Protein AF-A0A3D4EUZ5-F1 (afdb_monomer)

Sequence (212 aa):
IEDKITFEATGQNDLKMQKVVWPLKDHQGKQARIRIIDTEPGGWGIINADHFVFSDNQKPFFPKPKYRQSKTNKDGLVSTDVLPGLTIPEGAVAKLFATNQTLGVYSPTALTVDEKGRVFLAETHRFRFGVEDNRSHLYWLMDDISAQTTDDRIAMHEKWQEKLPLEKLTTVSEKIRVLIDTDSDGVADTSEIFAEKFDDLLDGTAAGIMAF

pLDDT: mean 90.64, std 10.16, range [49.16, 98.5]

Mean predicted aligned error: 10.9 Å

Solvent-accessible surface area (backbone atoms only — not comparable to full-atom values): 13959 Å² total; per-residue (Å²): 62,89,94,40,89,82,79,84,87,79,84,84,89,66,95,67,90,74,92,83,84,80,90,54,81,96,47,70,97,58,70,74,77,90,84,88,83,88,86,66,90,60,98,78,76,78,84,89,81,78,88,90,71,92,71,96,51,96,74,72,83,73,81,72,79,81,72,69,70,76,65,90,76,71,79,63,58,38,79,49,90,83,43,92,91,46,66,42,52,69,92,64,85,83,72,79,41,74,40,47,90,81,52,63,56,55,57,73,65,23,62,32,60,44,99,84,68,35,38,37,31,24,20,44,59,15,72,74,36,34,42,72,58,59,89,84,41,62,92,50,43,69,54,62,74,65,41,87,49,73,65,46,51,50,51,48,48,64,74,41,28,91,83,51,47,64,68,57,28,40,70,35,46,28,38,32,35,34,34,33,47,87,83,72,80,67,39,47,81,44,63,46,80,73,44,66,81,47,22,50,79,84,48,69,53,45,77,63,56,79,64,132

Structure (mmCIF, N/CA/C/O backbone):
data_AF-A0A3D4EUZ5-F1
#
_entry.id   AF-A0A3D4EUZ5-F1
#
loop_
_atom_site.group_PDB
_atom_site.id
_atom_site.type_symbol
_atom_site.label_atom_id
_atom_site.label_alt_id
_atom_site.label_comp_id
_atom_site.label_asym_id
_atom_site.label_entity_id
_atom_site.label_seq_id
_atom_site.pdbx_PDB_ins_code
_atom_site.Cartn_x
_atom_site.Cartn_y
_atom_site.Cartn_z
_atom_site.occupancy
_atom_site.B_iso_or_equiv
_atom_site.auth_seq_id
_atom_site.auth_comp_id
_atom_site.auth_asym_id
_atom_site.auth_atom_id
_atom_site.pdbx_PDB_model_num
ATOM 1 N N . ILE A 1 1 ? 18.844 -0.940 -42.717 1.00 82.44 1 ILE A N 1
ATOM 2 C CA . ILE A 1 1 ? 19.095 -2.041 -43.681 1.00 82.44 1 ILE A CA 1
ATOM 3 C C . ILE A 1 1 ? 20.531 -1.890 -44.146 1.00 82.44 1 ILE A C 1
ATOM 5 O O . ILE A 1 1 ? 20.898 -0.760 -44.440 1.00 82.44 1 ILE A O 1
ATOM 9 N N . GLU A 1 2 ? 21.338 -2.960 -44.147 1.00 83.62 2 GLU A N 1
ATOM 10 C CA . GLU A 1 2 ? 22.774 -2.871 -44.508 1.00 83.62 2 GLU A CA 1
ATOM 11 C C . GLU A 1 2 ? 23.493 -1.758 -43.706 1.00 83.62 2 GLU A C 1
ATOM 13 O O . GLU A 1 2 ? 24.135 -0.876 -44.269 1.00 83.62 2 GLU A O 1
ATOM 18 N N . ASP A 1 3 ? 23.254 -1.734 -42.386 1.00 84.88 3 ASP A N 1
ATOM 19 C CA . ASP A 1 3 ? 23.756 -0.744 -41.411 1.00 84.88 3 ASP A CA 1
ATOM 20 C C . ASP A 1 3 ? 23.437 0.738 -41.685 1.00 84.88 3 ASP A C 1
ATOM 22 O O . ASP A 1 3 ? 23.908 1.626 -40.977 1.00 84.88 3 ASP A O 1
ATOM 26 N N . LYS A 1 4 ? 22.546 1.020 -42.641 1.00 89.50 4 LYS A N 1
ATOM 27 C CA . LYS A 1 4 ? 22.007 2.361 -42.900 1.00 89.50 4 LYS A CA 1
ATOM 28 C C . LYS A 1 4 ? 20.609 2.531 -42.315 1.00 89.50 4 LYS A C 1
ATOM 30 O O . LYS A 1 4 ? 19.790 1.603 -42.346 1.00 89.50 4 LYS A O 1
ATOM 35 N N . ILE A 1 5 ? 20.319 3.734 -41.821 1.00 93.00 5 ILE A N 1
ATOM 36 C CA . ILE A 1 5 ? 18.962 4.140 -41.440 1.00 93.00 5 ILE A CA 1
ATOM 37 C C . ILE A 1 5 ? 18.176 4.358 -42.733 1.00 93.00 5 ILE A C 1
ATOM 39 O O . ILE A 1 5 ? 18.552 5.177 -43.566 1.00 93.00 5 ILE A O 1
ATOM 43 N N . THR A 1 6 ? 17.128 3.563 -42.928 1.00 94.38 6 THR A N 1
ATOM 44 C CA . THR A 1 6 ? 16.280 3.616 -44.132 1.00 94.38 6 THR A CA 1
ATOM 45 C C . THR A 1 6 ? 14.941 4.280 -43.838 1.00 94.38 6 THR A C 1
ATOM 47 O O . THR A 1 6 ? 14.406 4.989 -44.681 1.00 94.38 6 THR A O 1
ATOM 50 N N . PHE A 1 7 ? 14.422 4.070 -42.630 1.00 95.12 7 PHE A N 1
ATOM 51 C CA . PHE A 1 7 ? 13.188 4.664 -42.145 1.00 95.12 7 PHE A CA 1
ATOM 52 C C . PHE A 1 7 ? 13.358 5.057 -40.682 1.00 95.12 7 PHE A C 1
ATOM 54 O O . PHE A 1 7 ? 14.106 4.408 -39.948 1.00 95.12 7 PHE A O 1
ATOM 61 N N . GLU A 1 8 ? 12.641 6.097 -40.281 1.00 95.19 8 GLU A N 1
ATOM 62 C CA . GLU A 1 8 ? 12.635 6.636 -38.927 1.00 95.19 8 GLU A CA 1
ATOM 63 C C . GLU A 1 8 ? 11.226 7.137 -38.590 1.00 95.19 8 GLU A C 1
ATOM 65 O O . GLU A 1 8 ? 10.466 7.538 -39.478 1.00 95.19 8 GLU A O 1
ATOM 70 N N . ALA A 1 9 ? 10.860 7.065 -37.313 1.00 93.62 9 ALA A N 1
ATOM 71 C CA . ALA A 1 9 ? 9.643 7.652 -36.772 1.00 93.62 9 ALA A CA 1
ATOM 72 C C . ALA A 1 9 ? 9.888 8.083 -35.320 1.00 93.62 9 ALA A C 1
ATOM 74 O O . ALA A 1 9 ? 10.548 7.366 -34.569 1.00 93.62 9 ALA A O 1
ATOM 75 N N . THR A 1 10 ? 9.316 9.222 -34.932 1.00 90.75 10 THR A N 1
ATOM 76 C CA . THR A 1 10 ? 9.447 9.807 -33.589 1.00 90.75 10 THR A CA 1
ATOM 77 C C . THR A 1 10 ? 8.079 9.856 -32.911 1.00 90.75 10 THR A C 1
ATOM 79 O O . THR A 1 10 ? 7.073 10.175 -33.551 1.00 90.75 10 THR A O 1
ATOM 82 N N . GLY A 1 11 ? 8.034 9.528 -31.618 1.00 86.56 11 GLY A N 1
ATOM 83 C CA . GLY A 1 11 ? 6.821 9.643 -30.806 1.00 86.56 11 GLY A CA 1
ATOM 84 C C . GLY A 1 11 ? 6.365 11.097 -30.637 1.00 86.56 11 GLY A C 1
ATOM 85 O O . GLY A 1 11 ? 7.151 12.026 -30.793 1.00 86.56 11 GLY A O 1
ATOM 86 N N . GLN A 1 12 ? 5.089 11.295 -30.302 1.00 86.88 12 GLN A N 1
ATOM 87 C CA . GLN A 1 12 ? 4.492 12.628 -30.100 1.00 86.88 12 GLN A CA 1
ATOM 88 C C . GLN A 1 12 ? 4.449 13.052 -28.622 1.00 86.88 12 GLN A C 1
ATOM 90 O O . GLN A 1 12 ? 3.767 14.014 -28.282 1.00 86.88 12 GLN A O 1
ATOM 95 N N . ASN A 1 13 ? 5.160 12.328 -27.747 1.00 84.25 13 ASN A N 1
ATOM 96 C CA . ASN A 1 13 ? 5.091 12.487 -26.291 1.00 84.25 13 ASN A CA 1
ATOM 97 C C . ASN A 1 13 ? 3.640 12.456 -25.765 1.00 84.25 13 ASN A C 1
ATOM 99 O O . ASN A 1 13 ? 3.206 13.301 -24.982 1.00 84.25 13 ASN A O 1
ATOM 103 N N . ASP A 1 14 ? 2.867 11.485 -26.254 1.00 84.38 14 ASP A N 1
ATOM 104 C CA . ASP A 1 14 ? 1.502 11.219 -25.821 1.00 84.38 14 ASP A CA 1
ATOM 105 C C . ASP A 1 14 ? 1.317 9.719 -25.519 1.00 84.38 14 ASP A C 1
ATOM 107 O O . ASP A 1 14 ? 2.136 8.875 -25.883 1.00 84.38 14 ASP A O 1
ATOM 111 N N . LEU A 1 15 ? 0.227 9.372 -24.832 1.00 82.06 15 LEU A N 1
ATOM 112 C CA . LEU A 1 15 ? -0.122 7.981 -24.511 1.00 82.06 15 LEU A CA 1
ATOM 113 C C . LEU A 1 15 ? -0.878 7.270 -25.648 1.00 82.06 15 LEU A C 1
ATOM 115 O O . LEU A 1 15 ? -1.532 6.246 -25.428 1.00 82.06 15 LEU A O 1
ATOM 119 N N . LYS A 1 16 ? -0.858 7.819 -26.865 1.00 84.69 16 LYS A N 1
ATOM 120 C CA . LYS A 1 16 ? -1.643 7.317 -27.987 1.00 84.69 16 LYS A CA 1
ATOM 121 C C . LYS A 1 16 ? -0.728 6.620 -28.985 1.00 84.69 16 LYS A C 1
ATOM 123 O O . LYS A 1 16 ? -0.045 7.252 -29.779 1.00 84.69 16 LYS A O 1
ATOM 128 N N . MET A 1 17 ? -0.801 5.290 -29.036 1.00 85.62 17 MET A N 1
ATOM 129 C CA . MET A 1 17 ? -0.111 4.538 -30.087 1.00 85.62 17 MET A CA 1
ATOM 130 C C . MET A 1 17 ? -0.611 4.958 -31.474 1.00 85.62 17 MET A C 1
ATOM 132 O O . MET A 1 17 ? -1.814 4.941 -31.760 1.00 85.62 17 MET A O 1
ATOM 136 N N . GLN A 1 18 ? 0.329 5.325 -32.342 1.00 87.31 18 GLN A N 1
ATOM 137 C CA . GLN A 1 18 ? 0.060 5.729 -33.715 1.00 87.31 18 GLN A CA 1
ATOM 138 C C . GLN A 1 18 ? 0.598 4.684 -34.683 1.00 87.31 18 GLN A C 1
ATOM 140 O O . GLN A 1 18 ? 1.641 4.072 -34.470 1.00 87.31 18 GLN A O 1
ATOM 145 N N . LYS A 1 19 ? -0.131 4.484 -35.778 1.00 89.88 19 LYS A N 1
ATOM 146 C CA . LYS A 1 19 ? 0.271 3.543 -36.816 1.00 89.88 19 LYS A CA 1
ATOM 147 C C . LYS A 1 19 ? 1.355 4.163 -37.692 1.00 89.88 19 LYS A C 1
ATOM 149 O O . LYS A 1 19 ? 1.097 5.173 -38.343 1.00 89.88 19 LYS A O 1
ATOM 154 N N . VAL A 1 20 ? 2.500 3.496 -37.788 1.00 92.56 20 VAL A N 1
ATOM 155 C CA . VAL A 1 20 ? 3.572 3.815 -38.739 1.00 92.56 20 VAL A CA 1
ATOM 156 C C . VAL A 1 20 ? 3.627 2.723 -39.805 1.00 92.56 20 VAL A C 1
ATOM 158 O O . VAL A 1 20 ? 3.549 1.539 -39.490 1.00 92.56 20 VAL A O 1
ATOM 161 N N . VAL A 1 21 ? 3.719 3.116 -41.077 1.00 93.38 21 VAL A N 1
ATOM 162 C CA . VAL A 1 21 ? 3.795 2.187 -42.213 1.00 93.38 21 VAL A CA 1
ATOM 163 C C . VAL A 1 21 ? 4.983 2.576 -43.078 1.00 93.38 21 VAL A C 1
ATOM 165 O O . VAL A 1 21 ? 5.037 3.697 -43.583 1.00 93.38 21 VAL A O 1
ATOM 168 N N . TRP A 1 22 ? 5.917 1.646 -43.267 1.00 93.56 22 TRP A N 1
ATOM 169 C CA . TRP A 1 22 ? 7.080 1.841 -44.130 1.00 93.56 22 TRP A CA 1
ATOM 170 C C . TRP A 1 22 ? 6.939 1.021 -45.419 1.00 93.56 22 TRP A C 1
ATOM 172 O O . TRP A 1 22 ? 6.673 -0.181 -45.348 1.00 93.56 22 TRP A O 1
ATOM 182 N N . PRO A 1 23 ? 7.097 1.631 -46.606 1.00 92.31 23 PRO A N 1
ATOM 183 C CA . PRO A 1 23 ? 7.041 0.907 -47.869 1.00 92.31 23 PRO A CA 1
ATOM 184 C C . PRO A 1 23 ? 8.329 0.102 -48.079 1.00 92.31 23 PRO A C 1
ATOM 186 O O . PRO A 1 23 ? 9.403 0.663 -48.262 1.00 92.31 23 PRO A O 1
ATOM 189 N N . LEU A 1 24 ? 8.228 -1.228 -48.098 1.00 91.56 24 LEU A N 1
ATOM 190 C CA . LEU A 1 24 ? 9.394 -2.121 -48.201 1.00 91.56 24 LEU A CA 1
ATOM 191 C C . LEU A 1 24 ? 9.622 -2.707 -49.604 1.00 91.56 24 LEU A C 1
ATOM 193 O O . LEU A 1 24 ? 10.384 -3.662 -49.748 1.00 91.56 24 LEU A O 1
ATOM 197 N N . LYS A 1 25 ? 8.969 -2.166 -50.645 1.00 89.81 25 LYS A N 1
ATOM 198 C CA . LYS A 1 25 ? 9.005 -2.727 -52.011 1.00 89.81 25 LYS A CA 1
ATOM 199 C C . LYS A 1 25 ? 10.435 -2.911 -52.533 1.00 89.81 25 LYS A C 1
ATOM 201 O O . LYS A 1 25 ? 10.753 -3.976 -53.048 1.00 89.81 25 LYS A O 1
ATOM 206 N N . ASP A 1 26 ? 11.296 -1.923 -52.309 1.00 91.06 26 ASP A N 1
ATOM 207 C CA . ASP A 1 26 ? 12.681 -1.919 -52.805 1.00 91.06 26 ASP A CA 1
ATOM 208 C C . ASP A 1 26 ? 13.667 -2.613 -51.842 1.00 91.06 26 ASP A C 1
ATOM 210 O O . ASP A 1 26 ? 14.887 -2.583 -52.021 1.00 91.06 26 ASP A O 1
ATOM 214 N N . HIS A 1 27 ? 13.141 -3.250 -50.793 1.00 90.94 27 HIS A N 1
ATOM 215 C CA . HIS A 1 27 ? 13.911 -3.886 -49.725 1.00 90.94 27 HIS A CA 1
ATOM 216 C C . HIS A 1 27 ? 13.588 -5.375 -49.557 1.00 90.94 27 HIS A C 1
ATOM 218 O O . HIS A 1 27 ? 14.026 -5.997 -48.588 1.00 90.94 27 HIS A O 1
ATOM 224 N N . GLN A 1 28 ? 12.841 -5.964 -50.495 1.00 90.25 28 GLN A N 1
ATOM 225 C CA . GLN A 1 28 ? 12.518 -7.388 -50.470 1.00 90.25 28 GLN A CA 1
ATOM 226 C C . GLN A 1 28 ? 13.788 -8.249 -50.506 1.00 90.25 28 GLN A C 1
ATOM 228 O O . GLN A 1 28 ? 14.741 -7.954 -51.224 1.00 90.25 28 GLN A O 1
ATOM 233 N N . GLY A 1 29 ? 13.802 -9.309 -49.696 1.00 90.81 29 GLY A N 1
ATOM 234 C CA . GLY A 1 29 ? 14.944 -10.219 -49.572 1.00 90.81 29 GLY A CA 1
ATOM 235 C C . GLY A 1 29 ? 16.135 -9.666 -48.778 1.00 90.81 29 GLY A C 1
ATOM 236 O O . GLY A 1 29 ? 17.096 -10.399 -48.558 1.00 90.81 29 GLY A O 1
ATOM 237 N N . LYS A 1 30 ? 16.087 -8.411 -48.310 1.00 91.81 30 LYS A N 1
ATOM 238 C CA . LYS A 1 30 ? 17.131 -7.822 -47.459 1.00 91.81 30 LYS A CA 1
ATOM 239 C C . LYS A 1 30 ? 16.824 -8.024 -45.977 1.00 91.81 30 LYS A C 1
ATOM 241 O O . LYS A 1 30 ? 15.666 -8.030 -45.565 1.00 91.81 30 LYS A O 1
ATOM 246 N N . GLN A 1 31 ? 17.868 -8.115 -45.152 1.00 92.19 31 GLN A N 1
ATOM 247 C CA . GLN A 1 31 ? 17.711 -8.107 -43.697 1.00 92.19 31 GLN A CA 1
ATOM 248 C C . GLN A 1 31 ? 17.570 -6.679 -43.156 1.00 92.19 31 GLN A C 1
ATOM 250 O O . GLN A 1 31 ? 18.320 -5.765 -43.516 1.00 92.19 31 GLN A O 1
ATOM 255 N N . ALA A 1 32 ? 16.619 -6.500 -42.243 1.00 90.94 32 ALA A N 1
ATOM 256 C CA . ALA A 1 32 ? 16.391 -5.257 -41.521 1.00 90.94 32 ALA A CA 1
ATOM 257 C C . ALA A 1 32 ? 16.570 -5.467 -40.012 1.00 90.94 32 ALA A C 1
ATOM 259 O O . ALA A 1 32 ? 16.387 -6.566 -39.494 1.00 90.94 32 ALA A O 1
ATOM 260 N N . ARG A 1 33 ? 16.903 -4.384 -39.308 1.00 93.81 33 ARG A N 1
ATOM 261 C CA . ARG A 1 33 ? 16.917 -4.305 -37.846 1.00 93.81 33 ARG A CA 1
ATOM 262 C C . ARG A 1 33 ? 16.076 -3.106 -37.441 1.00 93.81 33 ARG A C 1
ATOM 264 O O . ARG A 1 33 ? 16.243 -2.034 -38.021 1.00 93.81 33 ARG A O 1
ATOM 271 N N . ILE A 1 34 ? 15.217 -3.289 -36.447 1.00 93.69 34 ILE A N 1
ATOM 272 C CA . ILE A 1 34 ? 14.520 -2.191 -35.780 1.00 93.69 34 ILE A CA 1
ATOM 273 C C . ILE A 1 34 ? 15.380 -1.761 -34.596 1.00 93.69 34 ILE A C 1
ATOM 275 O O . ILE A 1 34 ? 15.859 -2.600 -33.833 1.00 93.69 34 ILE A O 1
ATOM 279 N N . ARG A 1 35 ? 15.612 -0.455 -34.468 1.00 94.06 35 ARG A N 1
ATOM 280 C CA . ARG A 1 35 ? 16.283 0.144 -33.316 1.00 94.06 35 ARG A CA 1
ATOM 281 C C . ARG A 1 35 ? 15.300 1.106 -32.665 1.00 94.06 35 ARG A C 1
ATOM 283 O O . ARG A 1 35 ? 14.799 1.999 -33.337 1.00 94.06 35 ARG A O 1
ATOM 290 N N . ILE A 1 36 ? 15.035 0.892 -31.383 1.00 92.50 36 ILE A N 1
ATOM 291 C CA . ILE A 1 36 ? 14.253 1.794 -30.540 1.00 92.50 3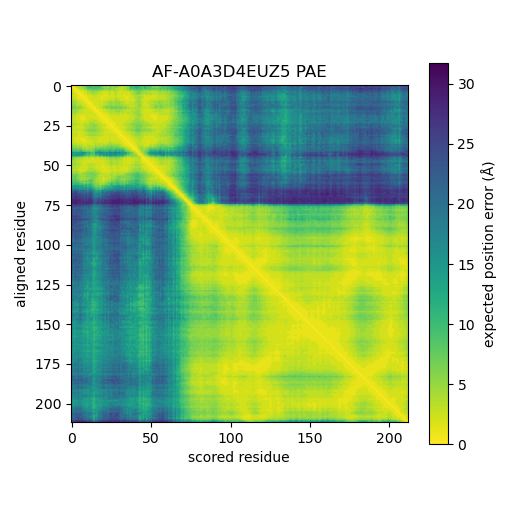6 ILE A CA 1
ATOM 292 C C . ILE A 1 36 ? 15.265 2.528 -29.666 1.00 92.50 36 ILE A C 1
ATOM 294 O O . ILE A 1 36 ? 16.134 1.885 -29.076 1.00 92.50 36 ILE A O 1
ATOM 298 N N . ILE A 1 37 ? 15.208 3.855 -29.656 1.00 90.50 37 ILE A N 1
ATOM 299 C CA . ILE A 1 37 ? 16.155 4.701 -28.932 1.00 90.50 37 ILE A CA 1
ATOM 300 C C . ILE A 1 37 ? 15.342 5.635 -28.050 1.00 90.50 37 ILE A C 1
ATOM 302 O O . ILE A 1 37 ? 14.488 6.353 -28.566 1.00 90.50 37 ILE A O 1
ATOM 306 N N . ASP A 1 38 ? 15.630 5.621 -26.753 1.00 86.94 38 ASP A N 1
ATOM 307 C CA . ASP A 1 38 ? 15.195 6.657 -25.826 1.00 86.94 38 ASP A CA 1
ATOM 308 C C . ASP A 1 38 ? 16.352 7.628 -25.598 1.00 86.94 38 ASP A C 1
ATOM 310 O O . ASP A 1 38 ? 17.465 7.216 -25.261 1.00 86.94 38 ASP A O 1
ATOM 314 N N . THR A 1 39 ? 16.101 8.908 -25.850 1.00 85.31 39 THR A N 1
ATOM 315 C CA . THR A 1 39 ? 17.051 9.996 -25.606 1.00 85.31 39 THR A CA 1
ATOM 316 C C . THR A 1 39 ? 16.485 11.040 -24.642 1.00 85.31 39 THR A C 1
ATOM 318 O O . THR A 1 39 ? 17.099 12.095 -24.499 1.00 85.31 39 THR A O 1
ATOM 321 N N . GLU A 1 40 ? 15.321 10.797 -24.027 1.00 80.94 40 GLU A N 1
ATOM 322 C CA . GLU A 1 40 ? 14.653 11.738 -23.125 1.00 80.94 40 GLU A CA 1
ATOM 323 C C . GLU A 1 40 ? 15.198 11.593 -21.690 1.00 80.94 40 GLU A C 1
ATOM 325 O O . GLU A 1 40 ? 15.067 10.529 -21.086 1.00 80.94 40 GLU A O 1
ATOM 330 N N . PRO A 1 41 ? 15.818 12.639 -21.109 1.00 76.50 41 PRO A N 1
ATOM 331 C CA . PRO A 1 41 ? 16.366 12.574 -19.753 1.00 76.50 41 PRO A CA 1
ATOM 332 C C . PRO A 1 41 ? 15.320 12.786 -18.638 1.00 76.50 41 PRO A C 1
ATOM 334 O O . PRO A 1 41 ? 15.672 12.718 -17.459 1.00 76.50 41 PRO A O 1
ATOM 337 N N . GLY A 1 42 ? 14.062 13.102 -18.972 1.00 77.69 42 GLY A N 1
ATOM 338 C CA . GLY A 1 42 ? 12.977 13.338 -18.016 1.00 77.69 42 GLY A CA 1
ATOM 339 C C . GLY A 1 42 ? 12.438 12.086 -17.300 1.00 77.69 42 GLY A C 1
ATOM 340 O O . GLY A 1 42 ? 12.679 10.948 -17.682 1.00 77.69 42 GLY A O 1
ATOM 341 N N . GLY A 1 43 ? 11.647 12.297 -16.239 1.00 61.78 43 GLY A N 1
ATOM 342 C CA . GLY A 1 43 ? 11.171 11.232 -15.333 1.00 61.78 43 GLY A CA 1
ATOM 343 C C . GLY A 1 43 ? 10.062 10.310 -15.867 1.00 61.78 43 GLY A C 1
ATOM 344 O O . GLY A 1 43 ? 9.583 9.448 -15.132 1.00 61.78 43 GLY A O 1
ATOM 345 N N . TRP A 1 44 ? 9.632 10.483 -17.118 1.00 64.25 44 TRP A N 1
ATOM 346 C CA . TRP A 1 44 ? 8.615 9.654 -17.776 1.00 64.25 44 TRP A CA 1
ATOM 347 C C . TRP A 1 44 ? 9.162 9.158 -19.127 1.00 64.25 44 TRP A C 1
ATOM 349 O O . TRP A 1 44 ? 8.761 9.616 -20.188 1.00 64.25 44 TRP A O 1
ATOM 359 N N . GLY A 1 45 ? 10.145 8.255 -19.064 1.00 69.12 45 GLY A N 1
ATOM 360 C CA . GLY A 1 45 ? 10.851 7.673 -20.215 1.00 69.12 45 GLY A CA 1
ATOM 361 C C . GLY A 1 45 ? 10.304 6.298 -20.593 1.00 69.12 45 GLY A C 1
ATOM 362 O O . GLY A 1 45 ? 10.913 5.274 -20.289 1.00 69.12 45 GLY A O 1
ATOM 363 N N . ILE A 1 46 ? 9.109 6.254 -21.190 1.00 80.12 46 ILE A N 1
ATOM 364 C CA . ILE A 1 46 ? 8.587 5.022 -21.794 1.00 80.12 46 ILE A CA 1
ATOM 365 C C . ILE A 1 46 ? 8.476 5.187 -23.303 1.00 80.12 46 ILE A C 1
ATOM 367 O O . ILE A 1 46 ? 7.928 6.169 -23.803 1.00 80.12 46 ILE A O 1
ATOM 371 N N . ILE A 1 47 ? 8.948 4.179 -24.034 1.00 86.44 47 ILE A N 1
ATOM 372 C CA . ILE A 1 47 ? 8.642 4.022 -25.451 1.00 86.44 47 ILE A CA 1
ATOM 373 C C . ILE A 1 47 ? 7.715 2.826 -25.599 1.00 86.44 47 ILE A C 1
ATOM 375 O O . ILE A 1 47 ? 8.102 1.684 -25.352 1.00 86.44 47 ILE A O 1
ATOM 379 N N . ASN A 1 48 ? 6.496 3.089 -26.061 1.00 88.19 48 ASN A N 1
ATOM 380 C CA . ASN A 1 48 ? 5.538 2.045 -26.386 1.00 88.19 48 ASN A CA 1
ATOM 381 C C . ASN A 1 48 ? 5.646 1.727 -27.876 1.00 88.19 48 ASN A C 1
ATOM 383 O O . ASN A 1 48 ? 5.308 2.553 -28.725 1.00 88.19 48 ASN A O 1
ATOM 387 N N . ALA A 1 49 ? 6.093 0.517 -28.190 1.00 90.06 49 ALA A N 1
ATOM 388 C CA . ALA A 1 49 ? 6.098 -0.008 -29.544 1.00 90.06 49 ALA A CA 1
ATOM 389 C C . ALA A 1 49 ? 5.568 -1.439 -29.523 1.00 90.06 49 ALA A C 1
ATOM 391 O O . ALA A 1 49 ? 5.998 -2.257 -28.713 1.00 90.06 49 ALA A O 1
ATOM 392 N N . ASP A 1 50 ? 4.616 -1.727 -30.400 1.00 89.62 50 ASP A N 1
ATOM 393 C CA . ASP A 1 50 ? 3.931 -3.012 -30.441 1.00 89.62 50 ASP A CA 1
ATOM 394 C C . ASP A 1 50 ? 3.464 -3.313 -31.876 1.00 89.62 50 ASP A C 1
ATOM 396 O O . ASP A 1 50 ? 3.436 -2.426 -32.731 1.00 89.62 50 ASP A O 1
ATOM 400 N N . HIS A 1 51 ? 3.096 -4.567 -32.141 1.00 89.06 51 HIS A N 1
ATOM 401 C CA . HIS A 1 51 ? 2.555 -5.050 -33.413 1.00 89.06 51 HIS A CA 1
ATOM 402 C C . HIS A 1 51 ? 3.448 -4.767 -34.641 1.00 89.06 51 HIS A C 1
ATOM 404 O O . HIS A 1 51 ? 3.001 -4.235 -35.662 1.00 89.06 51 HIS A O 1
ATOM 410 N N . PHE A 1 52 ? 4.713 -5.195 -34.585 1.00 90.88 52 PHE A N 1
ATOM 411 C CA . PHE A 1 52 ? 5.595 -5.220 -35.756 1.00 90.88 52 PHE A CA 1
ATOM 412 C C . PHE A 1 52 ? 5.163 -6.320 -36.732 1.00 90.88 52 PHE A C 1
ATOM 414 O O . PHE A 1 52 ? 5.397 -7.503 -36.493 1.00 90.88 52 PHE A O 1
ATOM 421 N N . VAL A 1 53 ? 4.524 -5.933 -37.837 1.00 90.31 53 VAL A N 1
ATOM 422 C CA . VAL A 1 53 ? 3.952 -6.873 -38.811 1.00 90.31 53 VAL A CA 1
ATOM 423 C C . VAL A 1 53 ? 4.352 -6.524 -40.240 1.00 90.31 53 VAL A C 1
ATOM 425 O O . VAL A 1 53 ? 4.375 -5.356 -40.628 1.00 90.31 53 VAL A O 1
ATOM 428 N N . PHE A 1 54 ? 4.620 -7.548 -41.051 1.00 90.69 54 PHE A N 1
ATOM 429 C CA . PHE A 1 54 ? 4.642 -7.397 -42.504 1.00 90.69 54 PHE A CA 1
ATOM 430 C C . PHE A 1 54 ? 3.209 -7.414 -43.038 1.00 90.69 54 PHE A C 1
ATOM 432 O O . PHE A 1 54 ? 2.377 -8.197 -42.583 1.00 90.69 54 PHE A O 1
ATOM 439 N N . SER A 1 55 ? 2.922 -6.560 -44.017 1.00 89.56 55 SER A N 1
ATOM 440 C CA . SER A 1 55 ? 1.639 -6.544 -44.714 1.00 89.56 55 SER A CA 1
ATOM 441 C C . SER A 1 55 ? 1.855 -6.285 -46.199 1.00 89.56 55 SER A C 1
ATOM 443 O O . SER A 1 55 ? 2.681 -5.461 -46.589 1.00 89.56 55 SER A O 1
ATOM 445 N N . ASP A 1 56 ? 1.091 -6.992 -47.019 1.00 90.12 56 ASP A N 1
ATOM 446 C CA . ASP A 1 56 ? 0.916 -6.757 -48.452 1.00 90.12 56 ASP A CA 1
ATOM 447 C C . ASP A 1 56 ? -0.031 -5.574 -48.745 1.00 90.12 56 ASP A C 1
ATOM 449 O O . ASP A 1 56 ? -0.100 -5.086 -49.873 1.00 90.12 56 ASP A O 1
ATOM 453 N N . ASN A 1 57 ? -0.723 -5.060 -47.724 1.00 86.06 57 ASN A N 1
ATOM 454 C CA . ASN A 1 57 ? -1.600 -3.903 -47.806 1.00 86.06 57 ASN A CA 1
ATOM 455 C C . ASN A 1 57 ? -0.879 -2.636 -47.320 1.00 86.06 57 ASN A C 1
ATOM 457 O O . ASN A 1 57 ? -0.473 -2.537 -46.166 1.00 86.06 57 ASN A O 1
ATOM 461 N N . GLN A 1 58 ? -0.797 -1.609 -48.173 1.00 82.69 58 GLN A N 1
ATOM 462 C CA . GLN A 1 58 ? -0.192 -0.311 -47.825 1.00 82.69 58 GLN A CA 1
ATOM 463 C C . GLN A 1 58 ? -0.995 0.491 -46.784 1.00 82.69 58 GLN A C 1
ATOM 465 O O . GLN A 1 58 ? -0.507 1.477 -46.233 1.00 82.69 58 GLN A O 1
ATOM 470 N N . LYS A 1 59 ? -2.233 0.083 -46.495 1.00 85.50 59 LYS A N 1
ATOM 471 C CA . LYS A 1 59 ? -3.072 0.633 -45.427 1.00 85.50 59 LYS A CA 1
ATOM 472 C C . LYS A 1 59 ? -3.505 -0.502 -44.495 1.00 85.50 59 LYS A C 1
ATOM 474 O O . LYS A 1 59 ? -4.696 -0.818 -44.457 1.00 85.50 59 LYS A O 1
ATOM 479 N N . PRO A 1 60 ? -2.577 -1.100 -43.723 1.00 85.38 60 PRO A N 1
ATOM 480 C CA . PRO A 1 60 ? -2.912 -2.211 -42.847 1.00 85.38 60 PRO A CA 1
ATOM 481 C C . PRO A 1 60 ? -3.987 -1.770 -41.850 1.00 85.38 60 PRO A C 1
ATOM 483 O O . PRO A 1 60 ? -3.921 -0.672 -41.270 1.00 85.38 60 PRO A O 1
ATOM 486 N N . PHE A 1 61 ? -5.022 -2.598 -41.722 1.00 82.94 61 PHE A N 1
ATOM 487 C CA . PHE A 1 61 ? -6.126 -2.373 -40.804 1.00 82.94 61 PHE A CA 1
ATOM 488 C C . PHE A 1 61 ? -5.748 -2.924 -39.435 1.00 82.94 61 PHE A C 1
ATOM 490 O O . PHE A 1 61 ? -5.542 -4.124 -39.281 1.00 82.94 61 PHE A O 1
ATOM 497 N N . PHE A 1 62 ? -5.699 -2.042 -38.442 1.00 76.88 62 PHE A N 1
ATOM 498 C CA . PHE A 1 62 ? -5.641 -2.441 -37.046 1.00 76.88 62 PHE A CA 1
ATOM 499 C C . PHE A 1 62 ? -7.049 -2.297 -36.482 1.00 76.88 62 PHE A C 1
ATOM 501 O O . PHE A 1 62 ? -7.622 -1.202 -36.588 1.00 76.88 62 PHE A O 1
ATOM 508 N N . PRO A 1 63 ? -7.644 -3.371 -35.937 1.00 72.25 63 PRO A N 1
ATOM 509 C CA . PRO A 1 63 ? -8.954 -3.265 -35.326 1.00 72.25 63 PRO A CA 1
ATOM 510 C C . PRO A 1 63 ? -8.887 -2.201 -34.234 1.00 72.25 63 PRO A C 1
ATOM 512 O O . PRO A 1 63 ? -7.960 -2.183 -33.424 1.00 72.25 63 PRO A O 1
ATOM 515 N N . LYS A 1 64 ? -9.871 -1.295 -34.214 1.00 68.38 64 LYS A N 1
ATOM 516 C CA . LYS A 1 64 ? -10.013 -0.381 -33.079 1.00 68.38 64 LYS A CA 1
ATOM 517 C C . LYS A 1 64 ? -10.093 -1.234 -31.812 1.00 68.38 64 LYS A C 1
ATOM 519 O O . LYS A 1 64 ? -10.752 -2.283 -31.865 1.00 68.38 64 LYS A O 1
ATOM 524 N N . PRO A 1 65 ? -9.484 -0.800 -30.692 1.00 62.88 65 PRO A N 1
ATOM 525 C CA . PRO A 1 65 ? -9.745 -1.439 -29.418 1.00 62.88 65 PRO A CA 1
ATOM 526 C C . PRO A 1 65 ? -11.257 -1.560 -29.302 1.00 62.88 65 PRO A C 1
ATOM 528 O O . PRO A 1 65 ? -11.980 -0.573 -29.496 1.00 62.88 65 PRO A O 1
ATOM 531 N N . LYS A 1 66 ? -11.759 -2.770 -29.049 1.00 61.66 66 LYS A N 1
ATOM 532 C CA . LYS A 1 66 ? -13.120 -2.896 -28.547 1.00 61.66 66 LYS A CA 1
ATOM 533 C C . LYS A 1 66 ? -13.060 -2.285 -27.157 1.00 61.66 66 LYS A C 1
ATOM 535 O O . LYS A 1 66 ? -12.896 -3.004 -26.178 1.00 61.66 66 LYS A O 1
ATOM 540 N N . TYR A 1 67 ? -13.162 -0.960 -27.077 1.00 52.91 67 TYR A N 1
ATOM 541 C CA . TYR A 1 67 ? -13.627 -0.304 -25.878 1.00 52.91 67 TYR A CA 1
ATOM 542 C C . TYR A 1 67 ? -15.007 -0.907 -25.672 1.00 52.91 67 TYR A C 1
ATOM 544 O O . TYR A 1 67 ? -15.994 -0.483 -26.274 1.00 52.91 67 TYR A O 1
ATOM 552 N N . ARG A 1 68 ? -15.077 -1.989 -24.892 1.00 52.28 68 ARG A N 1
ATOM 553 C CA . ARG A 1 68 ? -16.304 -2.284 -24.184 1.00 52.28 68 ARG A CA 1
ATOM 554 C C . ARG A 1 68 ? -16.507 -1.006 -23.397 1.00 52.28 68 ARG A C 1
ATOM 556 O O . ARG A 1 68 ? -15.781 -0.772 -22.437 1.00 52.28 68 ARG A O 1
ATOM 563 N N . GLN A 1 69 ? -17.414 -0.144 -23.861 1.00 49.62 69 GLN A N 1
ATOM 564 C CA . GLN A 1 69 ? -18.035 0.800 -22.954 1.00 49.62 69 GLN A CA 1
ATOM 565 C C . GLN A 1 69 ? -18.362 -0.044 -21.736 1.00 49.62 69 GLN A C 1
ATOM 567 O O . GLN A 1 69 ? -19.030 -1.080 -21.879 1.00 49.62 69 GLN A O 1
ATOM 572 N N . SER A 1 70 ? -17.766 0.311 -20.597 1.00 49.16 70 SER A N 1
ATOM 573 C CA . SER A 1 70 ? -18.212 -0.244 -19.337 1.00 49.16 70 SER A CA 1
ATOM 574 C C . SER A 1 70 ? -19.712 -0.021 -19.360 1.00 49.16 70 SER A C 1
ATOM 576 O O . SER A 1 70 ? -20.177 1.116 -19.421 1.00 49.16 70 SER A O 1
ATOM 578 N N . LYS A 1 71 ? -20.475 -1.104 -19.500 1.00 55.53 71 LYS A N 1
ATOM 579 C CA . LYS A 1 71 ? -21.911 -1.029 -19.323 1.00 55.53 71 LYS A CA 1
ATOM 580 C C . LYS A 1 71 ? -22.047 -0.873 -17.822 1.00 55.53 71 LYS A C 1
ATOM 582 O O . LYS A 1 71 ? -22.212 -1.868 -17.132 1.00 55.53 71 LYS A O 1
ATOM 587 N N . THR A 1 72 ? -21.905 0.352 -17.333 1.00 53.25 72 THR A N 1
ATOM 588 C CA . THR A 1 72 ? -21.964 0.719 -15.915 1.00 53.25 72 THR A CA 1
ATOM 589 C C . THR A 1 72 ? -23.334 0.459 -15.284 1.00 53.25 72 THR A C 1
ATOM 591 O O . THR A 1 72 ? -23.548 0.850 -14.156 1.00 53.25 72 THR A O 1
ATOM 594 N N . ASN A 1 73 ? -24.235 -0.247 -15.970 1.00 57.31 73 ASN A N 1
ATOM 595 C CA . ASN A 1 73 ? -25.484 -0.787 -15.448 1.00 57.31 73 ASN A CA 1
ATOM 596 C C . ASN A 1 73 ? -25.766 -2.132 -16.125 1.00 57.31 73 ASN A C 1
ATOM 598 O O . ASN A 1 73 ? -26.671 -2.259 -16.952 1.00 57.31 73 ASN A O 1
ATOM 602 N N . LYS A 1 74 ? -24.933 -3.135 -15.855 1.00 58.81 74 LYS A N 1
ATOM 603 C CA . LYS A 1 74 ? -25.292 -4.521 -16.143 1.00 58.81 74 LYS A CA 1
ATOM 604 C C . LYS A 1 74 ? -25.588 -5.221 -14.826 1.00 58.81 74 LYS A C 1
ATOM 606 O O . LYS A 1 74 ? -24.677 -5.435 -14.040 1.00 58.81 74 LYS A O 1
ATOM 611 N N . ASP A 1 75 ? -26.867 -5.554 -14.683 1.00 68.50 75 ASP A N 1
ATOM 612 C CA . ASP A 1 75 ? -27.449 -6.514 -13.745 1.00 68.50 75 ASP A CA 1
ATOM 613 C C . ASP A 1 75 ? -27.656 -6.001 -12.305 1.00 68.50 75 ASP A C 1
ATOM 615 O O . ASP A 1 75 ? -26.826 -6.190 -11.425 1.00 68.50 75 ASP A O 1
ATOM 619 N N . GLY A 1 76 ? -28.818 -5.373 -12.067 1.00 82.50 76 GLY A N 1
ATOM 620 C CA . GLY A 1 76 ? -29.393 -5.208 -10.724 1.00 82.50 76 GLY A CA 1
ATOM 621 C C . GLY A 1 76 ? -28.662 -4.257 -9.778 1.00 82.50 76 GLY A C 1
ATOM 622 O O . GLY A 1 76 ? -28.824 -4.403 -8.575 1.00 82.50 76 GLY A O 1
ATOM 623 N N . LEU A 1 77 ? -27.857 -3.317 -10.279 1.00 88.06 77 LEU A N 1
ATOM 624 C CA . LEU A 1 77 ? -27.214 -2.292 -9.452 1.00 88.06 77 LEU A CA 1
ATOM 625 C C . LEU A 1 77 ? -28.013 -0.979 -9.475 1.00 88.06 77 LEU A C 1
ATOM 627 O O . LEU A 1 77 ? -28.461 -0.536 -10.533 1.00 88.06 77 LEU A O 1
ATOM 631 N N . VAL A 1 78 ? -28.145 -0.341 -8.316 1.00 88.56 78 VAL A N 1
ATOM 632 C CA . VAL A 1 78 ? -28.788 0.960 -8.101 1.00 88.56 78 VAL A CA 1
ATOM 633 C C . VAL A 1 78 ? -27.797 1.938 -7.468 1.00 88.56 78 VAL A C 1
ATOM 635 O O . VAL A 1 78 ? -26.887 1.542 -6.737 1.00 88.56 78 VAL A O 1
ATOM 638 N N . SER A 1 79 ? -27.940 3.229 -7.765 1.00 90.25 79 SER A N 1
ATOM 639 C CA . SER A 1 79 ? -27.166 4.277 -7.089 1.00 90.25 79 SER A CA 1
ATOM 640 C C . SER A 1 79 ? -27.583 4.405 -5.624 1.00 90.25 79 SER A C 1
ATOM 642 O O . SER A 1 79 ? -28.724 4.117 -5.268 1.00 90.25 79 SER A O 1
ATOM 644 N N . THR A 1 80 ? -26.659 4.864 -4.784 1.00 89.31 80 THR A N 1
ATOM 645 C CA . THR A 1 80 ? -26.906 5.161 -3.370 1.00 89.31 80 THR A CA 1
ATOM 646 C C . THR A 1 80 ? -26.430 6.570 -3.030 1.00 89.31 80 THR A C 1
ATOM 648 O O . THR A 1 80 ? -25.424 7.032 -3.570 1.00 89.31 80 THR A O 1
ATOM 651 N N . ASP A 1 81 ? -27.126 7.234 -2.108 1.00 91.25 81 ASP A N 1
ATOM 652 C CA . ASP A 1 81 ? -26.757 8.567 -1.614 1.00 91.25 81 ASP A CA 1
ATOM 653 C C . ASP A 1 81 ? -25.609 8.525 -0.587 1.00 91.25 81 ASP A C 1
ATOM 655 O O . ASP A 1 81 ? -25.077 9.563 -0.201 1.00 91.25 81 ASP A O 1
ATOM 659 N N . VAL A 1 82 ? -25.198 7.326 -0.152 1.00 93.75 82 VAL A N 1
ATOM 660 C CA . VAL A 1 82 ? -24.160 7.118 0.877 1.00 93.75 82 VAL A CA 1
ATOM 661 C C . VAL A 1 82 ? -22.784 7.609 0.421 1.00 93.75 82 VAL A C 1
ATOM 663 O O . VAL A 1 82 ? -22.040 8.183 1.214 1.00 93.75 82 VAL A O 1
ATOM 666 N N . LEU A 1 83 ? -22.427 7.373 -0.846 1.00 89.25 83 LEU A N 1
ATOM 667 C CA . LEU A 1 83 ? -21.156 7.807 -1.421 1.00 89.25 83 LEU A CA 1
ATOM 668 C C . LEU A 1 83 ? -21.334 8.118 -2.917 1.00 89.25 83 LEU A C 1
ATOM 670 O O . LEU A 1 83 ? -21.713 7.222 -3.677 1.00 89.25 83 LEU A O 1
ATOM 674 N N . PRO A 1 84 ? -21.031 9.347 -3.379 1.00 87.62 84 PRO A N 1
ATOM 675 C CA . PRO A 1 84 ? -21.159 9.705 -4.787 1.00 87.62 84 PRO A CA 1
ATOM 676 C C . PRO A 1 84 ? -20.384 8.757 -5.711 1.00 87.62 84 PRO A C 1
ATOM 678 O O . PRO A 1 84 ? -19.185 8.543 -5.546 1.00 87.62 84 PRO A O 1
ATOM 681 N N . GLY A 1 85 ? -21.078 8.202 -6.706 1.00 86.06 85 GLY A N 1
ATOM 682 C CA . GLY A 1 85 ? -20.504 7.266 -7.679 1.00 86.06 85 GLY A CA 1
ATOM 683 C C . GLY A 1 85 ? -20.511 5.795 -7.248 1.00 86.06 85 GLY A C 1
ATOM 684 O O . GLY A 1 85 ? -20.190 4.937 -8.072 1.00 86.06 85 GLY A O 1
ATOM 685 N N . LEU A 1 86 ? -20.916 5.478 -6.013 1.00 87.62 86 LEU A N 1
ATOM 686 C CA . LEU A 1 86 ? -21.130 4.100 -5.578 1.00 87.62 86 LEU A CA 1
ATOM 687 C C . LEU A 1 86 ? -22.446 3.553 -6.153 1.00 87.62 86 LEU A C 1
ATOM 689 O O . LEU A 1 86 ? -23.483 4.219 -6.145 1.00 87.62 86 LEU A O 1
ATOM 693 N N . THR A 1 87 ? -22.405 2.311 -6.630 1.00 90.25 87 THR A N 1
ATOM 694 C CA . THR A 1 87 ? -23.591 1.538 -7.019 1.00 90.25 87 THR A CA 1
ATOM 695 C C . THR A 1 87 ? -23.599 0.230 -6.243 1.00 90.25 87 THR A C 1
ATOM 697 O O . THR A 1 87 ? -22.544 -0.364 -6.017 1.00 90.25 87 THR A O 1
ATOM 700 N N . ILE A 1 88 ? -24.777 -0.191 -5.792 1.00 91.75 88 ILE A N 1
ATOM 701 C CA . ILE A 1 88 ? -24.974 -1.379 -4.953 1.00 91.75 88 ILE A CA 1
ATOM 702 C C . ILE A 1 88 ? -26.094 -2.248 -5.526 1.00 91.75 88 ILE A C 1
ATOM 704 O O . ILE A 1 88 ? -26.930 -1.722 -6.255 1.00 91.75 88 ILE A O 1
ATOM 708 N N . PRO A 1 89 ? -26.150 -3.554 -5.221 1.00 92.88 89 PRO A N 1
ATOM 709 C CA . PRO A 1 89 ? -27.266 -4.395 -5.641 1.00 92.88 89 PRO A CA 1
ATOM 710 C C . PRO A 1 89 ? -28.626 -3.857 -5.176 1.00 92.88 89 PRO A C 1
ATOM 712 O O . PRO A 1 89 ? -28.749 -3.312 -4.080 1.00 92.88 89 PRO A O 1
ATOM 715 N N . GLU A 1 90 ? -29.658 -4.030 -5.995 1.00 90.38 90 GLU A N 1
ATOM 716 C CA . GLU A 1 90 ? -31.034 -3.685 -5.655 1.00 90.38 90 GLU A CA 1
ATOM 717 C C . GLU A 1 90 ? -31.463 -4.438 -4.386 1.00 90.38 90 GLU A C 1
ATOM 719 O O . GLU A 1 90 ? -31.266 -5.647 -4.260 1.00 90.38 90 GLU A O 1
ATOM 724 N N . GLY A 1 91 ? -32.009 -3.704 -3.414 1.00 92.00 91 GLY A N 1
ATOM 725 C CA . GLY A 1 91 ? -32.368 -4.233 -2.095 1.00 92.00 91 GLY A CA 1
ATOM 726 C C . GLY A 1 91 ? -31.216 -4.310 -1.084 1.00 92.00 91 GLY A C 1
ATOM 727 O O . GLY A 1 91 ? -31.477 -4.559 0.091 1.00 92.00 91 GLY A O 1
ATOM 728 N N . ALA A 1 92 ? -29.963 -4.064 -1.487 1.00 94.06 92 ALA A N 1
ATOM 729 C CA . ALA A 1 92 ? -28.856 -3.929 -0.544 1.00 94.06 92 ALA A CA 1
ATOM 730 C C . ALA A 1 92 ? -28.902 -2.576 0.185 1.00 94.06 92 ALA A C 1
ATOM 732 O O . ALA A 1 92 ? -29.392 -1.575 -0.338 1.00 94.06 92 ALA A O 1
ATOM 733 N N . VAL A 1 93 ? -28.330 -2.540 1.389 1.00 92.88 93 VAL A N 1
ATOM 734 C CA . VAL A 1 93 ? -28.142 -1.319 2.180 1.00 92.88 93 VAL A CA 1
ATOM 735 C C . VAL A 1 93 ? -26.647 -1.066 2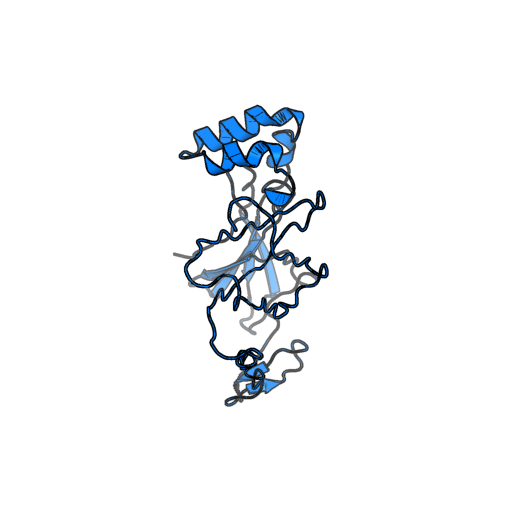.319 1.00 92.88 93 VAL A C 1
ATOM 737 O O . VAL A 1 93 ? -25.899 -1.960 2.707 1.00 92.88 93 VAL A O 1
ATOM 740 N N . ALA A 1 94 ? -26.213 0.154 2.010 1.00 94.62 94 ALA A N 1
ATOM 741 C CA . ALA A 1 94 ? -24.854 0.617 2.271 1.00 94.62 94 ALA A CA 1
ATOM 742 C C . ALA A 1 94 ? -24.845 1.568 3.471 1.00 94.62 94 ALA A C 1
ATOM 744 O O . ALA A 1 94 ? -25.781 2.346 3.654 1.00 94.62 94 ALA A O 1
ATOM 745 N N . LYS A 1 95 ? -23.771 1.531 4.259 1.00 94.75 95 LYS A N 1
ATOM 746 C CA . LYS A 1 95 ? -23.494 2.477 5.344 1.00 94.75 95 LYS A CA 1
ATOM 747 C C . LYS A 1 95 ? -22.018 2.861 5.320 1.00 94.75 95 LYS A C 1
ATOM 749 O O . LYS A 1 95 ? -21.174 2.060 4.920 1.00 94.75 95 LYS A O 1
ATOM 754 N N . LEU A 1 96 ? -21.710 4.084 5.745 1.00 95.06 96 LEU A N 1
ATOM 755 C CA . LEU A 1 96 ? -20.334 4.474 6.041 1.00 95.06 96 LEU A CA 1
ATOM 756 C C . LEU A 1 96 ? -19.978 3.922 7.417 1.00 95.06 96 LEU A C 1
ATOM 758 O O . LEU A 1 96 ? -20.452 4.442 8.418 1.00 95.06 96 LEU A O 1
ATOM 762 N N . PHE A 1 97 ? -19.156 2.877 7.454 1.00 95.88 97 PHE A N 1
ATOM 763 C CA . PHE A 1 97 ? -18.777 2.237 8.713 1.00 95.88 97 PHE A CA 1
ATOM 764 C C . PHE A 1 97 ? -17.862 3.122 9.572 1.00 95.88 97 PHE A C 1
ATOM 766 O O . PHE A 1 97 ? -18.033 3.198 10.780 1.00 95.88 97 PHE A O 1
ATOM 773 N N . ALA A 1 98 ? -16.900 3.813 8.955 1.00 96.88 98 ALA A N 1
ATOM 774 C CA . ALA A 1 98 ? -15.989 4.733 9.628 1.00 96.88 98 ALA A CA 1
ATOM 775 C C . ALA A 1 98 ? -15.428 5.759 8.637 1.00 96.88 98 ALA A C 1
ATOM 777 O O . ALA A 1 98 ? -15.351 5.499 7.434 1.00 96.88 98 ALA A O 1
ATOM 778 N N . THR A 1 99 ? -14.997 6.919 9.136 1.00 95.88 99 THR A N 1
ATOM 779 C CA . THR A 1 99 ? -14.330 7.944 8.322 1.00 95.88 99 THR A CA 1
ATOM 780 C C . THR A 1 99 ? -13.109 8.505 9.042 1.00 95.88 99 THR A C 1
ATOM 782 O O . THR A 1 99 ? -12.949 8.332 10.253 1.00 95.88 99 THR A O 1
ATOM 785 N N . ASN A 1 100 ? -12.263 9.231 8.309 1.00 96.62 100 ASN A N 1
ATOM 786 C CA . ASN A 1 100 ? -11.192 10.009 8.925 1.00 96.62 100 ASN A CA 1
ATOM 787 C C . ASN A 1 100 ? -11.748 11.048 9.914 1.00 96.62 100 ASN A C 1
ATOM 789 O O . ASN A 1 100 ? -11.243 11.166 11.025 1.00 96.62 100 ASN A O 1
ATOM 793 N N . GLN A 1 101 ? -12.822 11.749 9.535 1.00 95.38 101 GLN A N 1
ATOM 794 C CA . GLN A 1 101 ? -13.410 12.818 10.343 1.00 95.38 101 GLN A CA 1
ATOM 795 C C . GLN A 1 101 ? -14.027 12.305 11.650 1.00 95.38 101 GLN A C 1
ATOM 797 O O . GLN A 1 101 ? -13.947 12.992 12.663 1.00 95.38 101 GLN A O 1
ATOM 802 N N . THR A 1 102 ? -14.651 11.125 11.631 1.00 93.44 102 THR A N 1
ATOM 803 C CA . THR A 1 102 ? -15.348 10.577 12.804 1.00 93.44 102 THR A CA 1
ATOM 804 C C . THR A 1 102 ? -14.445 9.723 13.685 1.00 93.44 102 THR A C 1
ATOM 806 O O . THR A 1 102 ? -14.501 9.845 14.901 1.00 93.44 102 THR A O 1
ATOM 809 N N . LEU A 1 103 ? -13.606 8.872 13.086 1.00 97.38 103 LEU A N 1
ATOM 810 C CA . LEU A 1 103 ? -12.881 7.814 13.799 1.00 97.38 103 LEU A CA 1
ATOM 811 C C . LEU A 1 103 ? -11.377 7.792 13.510 1.00 97.38 103 LEU A C 1
ATOM 813 O O . LEU A 1 103 ? -10.686 6.840 13.878 1.00 97.38 103 LEU A O 1
ATOM 817 N N . GLY A 1 104 ? -10.848 8.827 12.854 1.00 96.69 104 GLY A N 1
ATOM 818 C CA . GLY A 1 104 ? -9.411 8.986 12.635 1.00 96.69 104 GLY A CA 1
ATOM 819 C C . GLY A 1 104 ? -8.795 7.961 11.684 1.00 96.69 104 GLY A C 1
ATOM 820 O O . GLY A 1 104 ? -7.574 7.842 11.655 1.00 96.69 104 GLY A O 1
ATOM 821 N N . VAL A 1 105 ? -9.609 7.234 10.907 1.00 97.06 105 VAL A N 1
ATOM 822 C CA . VAL A 1 105 ? -9.120 6.288 9.892 1.00 97.06 105 VAL A CA 1
ATOM 823 C C . VAL A 1 105 ? -8.215 7.023 8.913 1.00 97.06 105 VAL A C 1
ATOM 825 O O . VAL A 1 105 ? -8.631 8.015 8.308 1.00 97.06 105 VAL A O 1
ATOM 828 N N . TYR A 1 106 ? -6.989 6.546 8.739 1.00 95.50 106 TYR A N 1
ATOM 829 C CA . TYR A 1 106 ? -6.010 7.173 7.861 1.00 95.50 106 TYR A CA 1
ATOM 830 C C . TYR A 1 106 ? -5.364 6.133 6.952 1.00 95.50 106 TYR A C 1
ATOM 832 O O . TYR A 1 106 ? -4.835 5.144 7.435 1.00 95.50 106 TYR A O 1
ATOM 840 N N . SER A 1 107 ? -5.395 6.366 5.635 1.00 95.44 107 SER A N 1
ATOM 841 C CA . SER A 1 107 ? -4.711 5.526 4.637 1.00 95.44 107 SER A CA 1
ATOM 842 C C . SER A 1 107 ? -4.890 4.001 4.856 1.00 95.44 107 SER A C 1
ATOM 844 O O . SER A 1 107 ? -3.900 3.281 5.001 1.00 95.44 107 SER A O 1
ATOM 846 N N . PRO A 1 108 ? -6.137 3.487 4.951 1.00 96.12 108 PRO A N 1
ATOM 847 C CA . PRO A 1 108 ? -6.368 2.064 5.186 1.00 96.12 108 PRO A CA 1
ATOM 848 C C . PRO A 1 108 ? -5.957 1.250 3.952 1.00 96.12 108 PRO A C 1
ATOM 850 O O . PRO A 1 108 ? -6.522 1.431 2.871 1.00 96.12 108 PRO A O 1
ATOM 853 N N . THR A 1 109 ? -4.997 0.341 4.119 1.00 96.88 109 THR A N 1
ATOM 854 C CA . THR A 1 109 ? -4.445 -0.476 3.022 1.00 96.88 109 THR A CA 1
ATOM 855 C C . THR A 1 109 ? -4.960 -1.909 3.054 1.00 96.88 109 THR A C 1
ATOM 857 O O . THR A 1 109 ? -5.252 -2.480 2.004 1.00 96.88 109 THR A O 1
ATOM 860 N N . ALA A 1 110 ? -5.107 -2.490 4.245 1.00 97.50 110 ALA A N 1
ATOM 861 C CA . ALA A 1 110 ? -5.682 -3.818 4.430 1.00 97.50 110 ALA A CA 1
ATOM 862 C C . ALA A 1 110 ? -6.648 -3.825 5.616 1.00 97.50 110 ALA A C 1
ATOM 864 O O . ALA A 1 110 ? -6.505 -3.030 6.546 1.00 97.50 110 ALA A O 1
ATOM 865 N N . LEU A 1 111 ? -7.627 -4.730 5.583 1.00 97.75 111 LEU A N 1
ATOM 866 C CA . LEU A 1 111 ? -8.566 -4.927 6.681 1.00 97.75 111 LEU A CA 1
ATOM 867 C C . LEU A 1 111 ? -8.888 -6.402 6.899 1.00 97.75 111 LEU A C 1
ATOM 869 O O . LEU A 1 111 ? -8.833 -7.198 5.964 1.00 97.75 111 LEU A O 1
ATOM 873 N N . THR A 1 112 ? -9.267 -6.738 8.128 1.00 98.00 112 THR A N 1
ATOM 874 C CA . THR A 1 112 ? -9.835 -8.038 8.504 1.00 98.00 112 THR A CA 1
ATOM 875 C C . THR A 1 112 ? -10.932 -7.832 9.542 1.00 98.00 112 THR A C 1
ATOM 877 O O . THR A 1 112 ? -10.953 -6.816 10.237 1.00 98.00 112 THR A O 1
ATOM 880 N N . VAL A 1 113 ? -11.834 -8.803 9.657 1.00 97.19 113 VAL A N 1
ATOM 881 C CA . VAL A 1 113 ? -12.872 -8.839 10.693 1.00 97.19 113 VAL A CA 1
ATOM 882 C C . VAL A 1 113 ? -12.602 -10.037 11.591 1.00 97.19 113 VAL A C 1
ATOM 884 O O . VAL A 1 113 ? -12.259 -11.102 11.081 1.00 97.19 113 VAL A O 1
ATOM 887 N N . ASP A 1 114 ? -12.705 -9.856 12.903 1.00 96.06 114 ASP A N 1
ATOM 888 C CA . ASP A 1 114 ? -12.550 -10.949 13.866 1.00 96.06 114 ASP A CA 1
ATOM 889 C C . ASP A 1 114 ? -13.885 -11.640 14.203 1.00 96.06 114 ASP A C 1
ATOM 891 O O . ASP A 1 114 ? -14.955 -11.268 13.714 1.00 96.06 114 ASP A O 1
ATOM 895 N N . GLU A 1 115 ? -13.840 -12.654 15.066 1.00 95.00 115 GLU A N 1
ATOM 896 C CA . GLU A 1 115 ? -15.007 -13.429 15.499 1.00 95.00 115 GLU A CA 1
ATOM 897 C C . GLU A 1 115 ? -16.024 -12.625 16.325 1.00 95.00 115 GLU A C 1
ATOM 899 O O . GLU A 1 115 ? -17.146 -13.084 16.543 1.00 95.00 115 GLU A O 1
ATOM 904 N N . LYS A 1 116 ? -15.641 -11.429 16.787 1.00 93.62 116 LYS A N 1
ATOM 905 C CA . LYS A 1 116 ? -16.486 -10.504 17.553 1.00 93.62 116 LYS A CA 1
ATOM 906 C C . LYS A 1 116 ? -17.068 -9.393 16.679 1.00 93.62 116 LYS A C 1
ATOM 908 O O . LYS A 1 116 ? -17.752 -8.523 17.206 1.00 93.62 116 LYS A O 1
ATOM 913 N N . GLY A 1 117 ? -16.798 -9.405 15.372 1.00 93.62 117 GLY A N 1
ATOM 914 C CA . GLY A 1 117 ? -17.256 -8.375 14.440 1.00 93.62 117 GLY A CA 1
ATOM 915 C C . GLY A 1 117 ? -16.446 -7.077 14.490 1.00 93.62 117 GLY A C 1
ATOM 916 O O . GLY A 1 117 ? -16.855 -6.089 13.885 1.00 93.62 117 GLY A O 1
ATOM 917 N N . ARG A 1 118 ? -15.294 -7.052 15.174 1.00 97.12 118 ARG A N 1
ATOM 91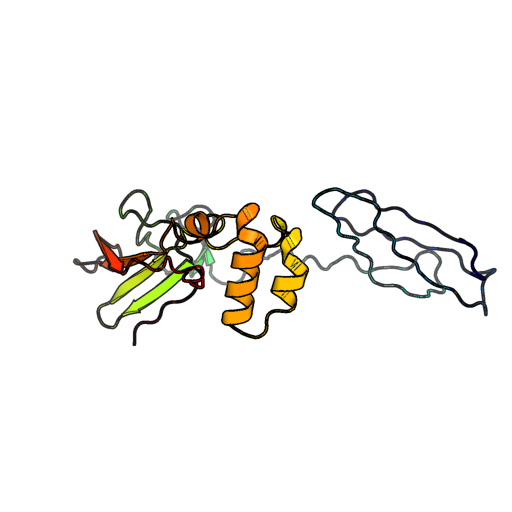8 C CA . ARG A 1 118 ? -14.400 -5.886 15.180 1.00 97.12 118 ARG A CA 1
ATOM 919 C C . ARG A 1 118 ? -13.638 -5.824 13.864 1.00 97.12 118 ARG A C 1
ATOM 921 O O . ARG A 1 118 ? -13.163 -6.847 13.369 1.00 97.12 118 ARG A O 1
ATOM 928 N N . VAL A 1 119 ? -13.471 -4.622 13.321 1.00 98.00 119 VAL A N 1
ATOM 929 C CA . VAL A 1 119 ? -12.739 -4.403 12.069 1.00 98.00 119 VAL A CA 1
ATOM 930 C C . VAL A 1 119 ? -11.343 -3.897 12.389 1.00 98.00 119 VAL A C 1
ATOM 932 O O . VAL A 1 119 ? -11.176 -2.798 12.912 1.00 98.00 119 VAL A O 1
ATOM 935 N N . PHE A 1 120 ? -10.329 -4.677 12.040 1.00 98.19 120 PHE A N 1
ATOM 936 C CA . PHE A 1 120 ? -8.937 -4.263 12.148 1.00 98.19 120 PHE A CA 1
ATOM 937 C C . PHE A 1 120 ? -8.477 -3.690 10.816 1.00 98.19 120 PHE A C 1
ATOM 939 O O . PHE A 1 120 ? -8.683 -4.306 9.772 1.00 98.19 120 PHE A O 1
ATOM 946 N N . LEU A 1 121 ? -7.839 -2.526 10.858 1.00 98.00 121 LEU A N 1
ATOM 947 C CA . LEU A 1 121 ? -7.276 -1.824 9.716 1.00 98.00 121 LEU A CA 1
ATOM 948 C C . LEU A 1 121 ? -5.763 -1.751 9.868 1.00 98.00 121 LEU A C 1
ATOM 950 O O . LEU A 1 121 ? -5.271 -1.264 10.883 1.00 98.00 121 LEU A O 1
ATOM 954 N N . ALA A 1 122 ? -5.038 -2.167 8.839 1.00 98.06 122 ALA A N 1
ATOM 955 C CA . ALA A 1 122 ? -3.647 -1.791 8.671 1.00 98.06 122 ALA A CA 1
ATOM 956 C C . ALA A 1 122 ? -3.582 -0.460 7.911 1.00 98.06 122 ALA A C 1
ATOM 958 O O . ALA A 1 122 ? -4.011 -0.363 6.756 1.00 98.06 122 ALA A O 1
ATOM 959 N N . GLU A 1 123 ? -3.091 0.574 8.585 1.00 97.81 123 GLU A N 1
ATOM 960 C CA . GLU A 1 123 ? -2.920 1.915 8.037 1.00 97.81 123 GLU A CA 1
ATOM 961 C C . GLU A 1 123 ? -1.497 2.087 7.506 1.00 97.81 123 GLU A C 1
ATOM 963 O O . GLU A 1 123 ? -0.549 1.847 8.251 1.00 97.81 123 GLU A O 1
ATOM 968 N N . THR A 1 124 ? -1.355 2.543 6.255 1.00 97.38 124 THR A N 1
ATOM 969 C CA . THR A 1 124 ? -0.048 2.856 5.659 1.00 97.38 124 THR A CA 1
ATOM 970 C C . THR A 1 124 ? 0.309 4.332 5.835 1.00 97.38 124 THR A C 1
ATOM 972 O O . THR A 1 124 ? -0.249 5.211 5.174 1.00 97.38 124 THR A O 1
ATOM 975 N N . HIS A 1 125 ? 1.308 4.587 6.665 1.00 96.88 125 HIS A N 1
ATOM 976 C CA . HIS A 1 125 ? 1.932 5.863 6.987 1.00 96.88 125 HIS A CA 1
ATOM 977 C C . HIS A 1 125 ? 3.349 5.976 6.407 1.00 96.88 125 HIS A C 1
ATOM 979 O O . HIS A 1 125 ? 3.794 7.094 6.149 1.00 96.88 125 HIS A O 1
ATOM 985 N N . ARG A 1 126 ? 4.060 4.861 6.160 1.00 96.62 126 ARG A N 1
ATOM 986 C CA . ARG A 1 126 ? 5.487 4.904 5.774 1.00 96.62 126 ARG A CA 1
ATOM 987 C C . ARG A 1 126 ? 5.745 4.984 4.276 1.00 96.62 126 ARG A C 1
ATOM 989 O O . ARG A 1 126 ? 6.895 5.175 3.887 1.00 96.62 126 ARG A O 1
ATOM 996 N N . PHE A 1 127 ? 4.740 4.881 3.404 1.00 95.06 127 PHE A N 1
ATOM 997 C CA . PHE A 1 127 ? 4.975 5.049 1.963 1.00 95.06 127 PHE A CA 1
ATOM 998 C C . PHE A 1 127 ? 5.521 6.457 1.665 1.00 95.06 127 PHE A C 1
ATOM 1000 O O . PHE A 1 127 ? 4.820 7.445 1.872 1.00 95.06 127 PHE A O 1
ATOM 1007 N N . ARG A 1 128 ? 6.766 6.539 1.164 1.00 92.81 128 ARG A N 1
ATOM 1008 C CA . ARG A 1 128 ? 7.580 7.769 0.981 1.00 92.81 128 ARG A CA 1
ATOM 1009 C C . ARG A 1 128 ? 8.031 8.472 2.274 1.00 92.81 128 ARG A C 1
ATOM 1011 O O . ARG A 1 128 ? 8.476 9.618 2.234 1.00 92.81 128 ARG A O 1
ATOM 1018 N N . PHE A 1 129 ? 7.909 7.789 3.409 1.00 94.19 129 PHE A N 1
ATOM 1019 C CA . PHE A 1 129 ? 8.324 8.242 4.741 1.00 94.19 129 PHE A CA 1
ATOM 1020 C C . PHE A 1 129 ? 8.980 7.102 5.545 1.00 94.19 129 PHE A C 1
ATOM 1022 O O . PHE A 1 129 ? 8.838 7.032 6.761 1.00 94.19 129 PHE A O 1
ATOM 1029 N N . GLY A 1 130 ? 9.639 6.166 4.862 1.00 94.31 130 GLY A N 1
ATOM 1030 C CA . GLY A 1 130 ? 10.164 4.936 5.465 1.00 94.31 130 GLY A CA 1
ATOM 1031 C C . GLY A 1 130 ? 10.258 3.781 4.475 1.00 94.31 130 GLY A C 1
ATOM 1032 O O . GLY A 1 130 ? 11.251 3.069 4.420 1.00 94.31 130 GLY A O 1
ATOM 1033 N N . VAL A 1 131 ? 9.247 3.668 3.615 1.00 95.44 131 VAL A N 1
ATOM 1034 C CA . VAL A 1 131 ? 9.193 2.732 2.491 1.00 95.44 131 VAL A CA 1
ATOM 1035 C C . VAL A 1 131 ? 9.194 3.537 1.201 1.00 95.44 131 VAL A C 1
ATOM 1037 O O . VAL A 1 131 ? 8.174 4.095 0.786 1.00 95.44 131 VAL A O 1
ATOM 1040 N N . GLU A 1 132 ? 10.368 3.650 0.592 1.00 94.19 132 GLU A N 1
ATOM 1041 C CA . GLU A 1 132 ? 10.582 4.526 -0.554 1.00 94.19 132 GLU A CA 1
ATOM 1042 C C . GLU A 1 132 ? 10.156 3.920 -1.894 1.00 94.19 132 GLU A C 1
ATOM 1044 O O . GLU A 1 132 ? 10.141 2.711 -2.108 1.00 94.19 132 GLU A O 1
ATOM 1049 N N . ASP A 1 133 ? 9.840 4.809 -2.834 1.00 91.75 133 ASP A N 1
ATOM 1050 C CA . ASP A 1 133 ? 9.604 4.463 -4.232 1.00 91.75 133 ASP A CA 1
ATOM 1051 C C . ASP A 1 133 ? 10.936 4.465 -4.995 1.00 91.75 133 ASP A C 1
ATOM 1053 O O . ASP A 1 133 ? 11.593 5.507 -5.111 1.00 91.75 133 ASP A O 1
ATOM 1057 N N . ASN A 1 134 ? 11.324 3.315 -5.552 1.00 89.94 134 ASN A N 1
ATOM 1058 C CA . ASN A 1 134 ? 12.579 3.159 -6.295 1.00 89.94 134 ASN A CA 1
ATOM 1059 C C . ASN A 1 134 ? 12.712 4.115 -7.484 1.00 89.94 134 ASN A C 1
ATOM 1061 O O . ASN A 1 134 ? 13.825 4.483 -7.857 1.00 89.94 134 ASN A O 1
ATOM 1065 N N . ARG A 1 135 ? 11.596 4.574 -8.064 1.00 88.69 135 ARG A N 1
ATOM 1066 C CA . ARG A 1 135 ? 11.616 5.523 -9.191 1.00 88.69 135 ARG A CA 1
ATOM 1067 C C . ARG A 1 135 ? 12.196 6.881 -8.800 1.00 88.69 135 ARG A C 1
ATOM 1069 O O . ARG A 1 135 ? 12.743 7.573 -9.651 1.00 88.69 135 ARG A O 1
ATOM 1076 N N . SER A 1 136 ? 12.119 7.238 -7.521 1.00 90.88 136 SER A N 1
ATOM 1077 C CA . SER A 1 136 ? 12.718 8.459 -6.970 1.00 90.88 136 SER A CA 1
ATOM 1078 C C . SER A 1 136 ? 14.158 8.250 -6.481 1.00 90.88 136 SER A C 1
ATOM 1080 O O . SER A 1 136 ? 14.816 9.211 -6.090 1.00 90.88 136 SER A O 1
ATOM 1082 N N . HIS A 1 137 ? 14.660 7.011 -6.514 1.00 92.81 137 HIS A N 1
ATOM 1083 C CA . HIS A 1 137 ? 15.923 6.597 -5.899 1.00 92.81 137 HIS A CA 1
ATOM 1084 C C . HIS A 1 137 ? 16.748 5.699 -6.836 1.00 92.81 137 HIS A C 1
ATOM 1086 O O . HIS A 1 137 ? 17.372 4.730 -6.417 1.00 92.81 137 HIS A O 1
ATOM 1092 N N . LEU A 1 138 ? 16.801 6.038 -8.131 1.00 93.75 138 LEU A N 1
ATOM 1093 C CA . LEU A 1 138 ? 17.461 5.216 -9.161 1.00 93.75 138 LEU A CA 1
ATOM 1094 C C . LEU A 1 138 ? 18.937 4.883 -8.868 1.00 93.75 138 LEU A C 1
ATOM 1096 O O . LEU A 1 138 ? 19.466 3.922 -9.419 1.00 93.75 138 LEU A O 1
ATOM 1100 N N . TYR A 1 139 ? 19.600 5.647 -7.995 1.00 94.75 139 TYR A N 1
ATOM 1101 C CA . TYR A 1 139 ? 20.988 5.411 -7.602 1.00 94.75 139 TYR A CA 1
ATOM 1102 C C . TYR A 1 139 ? 21.203 4.079 -6.865 1.00 94.75 139 TYR A C 1
ATOM 1104 O O . TYR A 1 139 ? 22.295 3.534 -6.975 1.00 94.75 139 TYR A O 1
ATOM 1112 N N . TRP A 1 140 ? 20.193 3.534 -6.175 1.00 95.88 140 TRP A N 1
ATOM 1113 C CA . TRP A 1 140 ? 20.285 2.232 -5.501 1.00 95.88 140 TRP A CA 1
ATOM 1114 C C . TRP A 1 140 ? 19.628 1.089 -6.284 1.00 95.88 140 TRP A C 1
ATOM 1116 O O . TRP A 1 140 ? 19.613 -0.045 -5.824 1.00 95.88 140 TRP A O 1
ATOM 1126 N N . LEU A 1 141 ? 19.065 1.371 -7.468 1.00 94.00 141 LEU A N 1
ATOM 1127 C CA . LEU A 1 141 ? 18.173 0.444 -8.176 1.00 94.00 141 LEU A CA 1
ATOM 1128 C C . LEU A 1 141 ? 18.841 -0.897 -8.494 1.00 94.00 141 LEU A C 1
ATOM 1130 O O . LEU A 1 141 ? 18.217 -1.944 -8.370 1.00 94.00 141 LEU A O 1
ATOM 1134 N N . MET A 1 142 ? 20.104 -0.864 -8.922 1.00 95.06 142 MET A N 1
ATOM 1135 C CA . MET A 1 142 ? 20.832 -2.092 -9.244 1.00 95.06 142 MET A CA 1
ATOM 1136 C C . MET A 1 142 ? 21.135 -2.924 -7.996 1.00 95.06 142 MET A C 1
ATOM 1138 O O . MET A 1 142 ? 21.115 -4.146 -8.087 1.00 95.06 142 MET A O 1
ATOM 1142 N N . ASP A 1 143 ? 21.374 -2.277 -6.851 1.00 97.00 143 ASP A N 1
ATOM 1143 C CA . ASP A 1 143 ? 21.570 -2.974 -5.581 1.00 97.00 143 ASP A CA 1
ATOM 1144 C C . ASP A 1 143 ? 20.249 -3.622 -5.128 1.00 97.00 143 ASP A C 1
ATOM 1146 O O . ASP A 1 143 ? 20.240 -4.812 -4.821 1.00 97.00 143 ASP A O 1
ATOM 1150 N N . ASP A 1 144 ? 19.128 -2.890 -5.210 1.00 95.00 144 ASP A N 1
ATOM 1151 C CA . ASP A 1 144 ? 17.781 -3.379 -4.865 1.00 95.00 144 ASP A CA 1
ATOM 1152 C C . ASP A 1 144 ? 17.373 -4.599 -5.705 1.00 95.00 144 ASP A C 1
ATOM 1154 O O . ASP A 1 144 ? 16.967 -5.622 -5.162 1.00 95.00 144 ASP A O 1
ATOM 1158 N N . ILE A 1 145 ? 17.559 -4.536 -7.031 1.00 95.75 145 ILE A N 1
ATOM 1159 C CA . ILE A 1 145 ? 17.259 -5.656 -7.942 1.00 95.75 145 ILE A CA 1
ATOM 1160 C C . ILE A 1 145 ? 18.170 -6.863 -7.673 1.00 95.75 145 ILE A C 1
ATOM 1162 O O . ILE A 1 145 ? 17.770 -8.004 -7.911 1.00 95.75 145 ILE A O 1
ATOM 1166 N N . SER A 1 146 ? 19.405 -6.627 -7.221 1.00 96.81 146 SER A N 1
ATOM 1167 C CA . SER A 1 146 ? 20.374 -7.694 -6.954 1.00 96.81 146 SER A CA 1
ATOM 1168 C C . SER A 1 146 ? 20.202 -8.370 -5.593 1.00 96.81 146 SER A C 1
ATOM 1170 O O . SER A 1 146 ? 20.748 -9.457 -5.404 1.00 96.81 146 SER A O 1
ATOM 1172 N N . ALA A 1 147 ? 19.461 -7.756 -4.664 1.00 97.19 147 ALA A N 1
ATOM 1173 C CA . ALA A 1 147 ? 19.272 -8.269 -3.315 1.00 97.19 147 ALA A CA 1
ATOM 1174 C C . ALA A 1 147 ? 18.521 -9.610 -3.330 1.00 97.19 147 ALA A C 1
ATOM 1176 O O . ALA A 1 147 ? 17.457 -9.744 -3.937 1.00 97.19 147 ALA A O 1
ATOM 1177 N N . GLN A 1 148 ? 19.068 -10.615 -2.644 1.00 97.75 148 GLN A N 1
ATOM 1178 C CA . GLN A 1 148 ? 18.462 -11.948 -2.529 1.00 97.75 148 GLN A CA 1
ATOM 1179 C C . GLN A 1 148 ? 18.063 -12.286 -1.092 1.00 97.75 148 GLN A C 1
ATOM 1181 O O . GLN A 1 148 ? 17.276 -13.205 -0.863 1.00 97.75 148 GLN A O 1
ATOM 1186 N N . THR A 1 149 ? 18.596 -11.542 -0.127 1.00 98.06 149 THR A N 1
ATOM 1187 C CA . THR A 1 149 ? 18.376 -11.725 1.305 1.00 98.06 149 THR A CA 1
ATOM 1188 C C . THR A 1 149 ? 17.981 -10.409 1.976 1.00 98.06 149 THR A C 1
ATOM 1190 O O . THR A 1 149 ? 18.104 -9.323 1.407 1.00 98.06 149 THR A O 1
ATOM 1193 N N . THR A 1 150 ? 17.502 -10.494 3.217 1.00 96.88 150 THR A N 1
ATOM 1194 C CA . THR A 1 150 ? 17.248 -9.311 4.053 1.00 96.88 150 THR A CA 1
ATOM 1195 C C . THR A 1 150 ? 18.528 -8.542 4.361 1.00 96.88 150 THR A C 1
ATOM 1197 O O . THR A 1 150 ? 18.502 -7.314 4.382 1.00 96.88 150 THR A O 1
ATOM 1200 N N . ASP A 1 151 ? 19.646 -9.247 4.530 1.00 98.06 151 ASP A N 1
ATOM 1201 C CA . ASP A 1 151 ? 20.947 -8.640 4.813 1.00 98.06 151 ASP A CA 1
ATOM 1202 C C . ASP A 1 151 ? 21.452 -7.830 3.612 1.00 98.06 151 ASP A C 1
ATOM 1204 O O . ASP A 1 151 ? 21.963 -6.727 3.796 1.00 98.06 151 ASP A O 1
ATOM 1208 N N . ASP A 1 152 ? 21.216 -8.299 2.379 1.00 98.12 152 ASP A N 1
ATOM 1209 C CA . ASP A 1 152 ? 21.532 -7.527 1.166 1.00 98.12 152 ASP A CA 1
ATOM 1210 C C . ASP A 1 152 ? 20.766 -6.196 1.134 1.00 98.12 152 ASP A C 1
ATOM 1212 O O . ASP A 1 152 ? 21.303 -5.159 0.738 1.00 98.12 152 ASP A O 1
ATOM 1216 N N . ARG A 1 153 ? 19.506 -6.206 1.589 1.00 96.38 153 ARG A N 1
ATOM 1217 C CA . ARG A 1 153 ? 18.666 -5.004 1.642 1.00 96.38 153 ARG A CA 1
ATOM 1218 C C . ARG A 1 153 ? 19.136 -4.023 2.718 1.00 96.38 153 ARG A C 1
ATOM 1220 O O . ARG A 1 153 ? 19.136 -2.817 2.473 1.00 96.38 153 ARG A O 1
ATOM 1227 N N . ILE A 1 154 ? 19.586 -4.521 3.873 1.00 97.69 154 ILE A N 1
ATOM 1228 C CA . ILE A 1 154 ? 20.236 -3.694 4.904 1.00 97.69 154 ILE A CA 1
ATOM 1229 C C . ILE A 1 154 ? 21.516 -3.074 4.334 1.00 97.69 154 ILE A C 1
ATOM 1231 O O . ILE A 1 154 ? 21.668 -1.853 4.371 1.00 97.69 154 ILE A O 1
ATOM 1235 N N . ALA A 1 155 ? 22.386 -3.887 3.729 1.00 98.25 155 ALA A N 1
ATOM 1236 C CA . ALA A 1 155 ? 23.650 -3.434 3.154 1.00 98.25 155 ALA A CA 1
ATOM 1237 C C . ALA A 1 155 ? 23.445 -2.373 2.059 1.00 98.25 155 ALA A C 1
ATOM 1239 O O . ALA A 1 155 ? 24.209 -1.409 1.972 1.00 98.25 155 ALA A O 1
ATOM 1240 N N . MET A 1 156 ? 22.390 -2.498 1.245 1.00 97.88 156 MET A N 1
ATOM 1241 C CA . MET A 1 156 ? 21.997 -1.462 0.290 1.00 97.88 156 MET A CA 1
ATOM 1242 C C . MET A 1 156 ? 21.671 -0.138 0.994 1.00 97.88 156 MET A C 1
ATOM 1244 O O . MET A 1 156 ? 22.182 0.910 0.594 1.00 97.88 156 MET A O 1
ATOM 1248 N N . HIS A 1 157 ? 20.823 -0.158 2.025 1.00 97.38 157 HIS A N 1
ATOM 1249 C CA . HIS A 1 157 ? 20.463 1.060 2.751 1.00 97.38 157 HIS A CA 1
ATOM 1250 C C . HIS A 1 157 ? 21.678 1.685 3.456 1.00 97.38 157 HIS A C 1
ATOM 1252 O O . HIS A 1 157 ? 21.865 2.899 3.381 1.00 97.38 157 HIS A O 1
ATOM 1258 N N . GLU A 1 158 ? 22.553 0.875 4.055 1.00 98.00 158 GLU A N 1
ATOM 1259 C CA . GLU A 1 158 ? 23.806 1.334 4.666 1.00 98.00 158 GLU A CA 1
ATOM 1260 C C . GLU A 1 158 ? 24.757 1.966 3.642 1.00 98.00 158 GLU A C 1
ATOM 1262 O O . GLU A 1 158 ? 25.310 3.040 3.890 1.00 98.00 158 GLU A O 1
ATOM 1267 N N . LYS A 1 159 ? 24.917 1.348 2.465 1.00 98.38 159 LYS A N 1
ATOM 1268 C CA . LYS A 1 159 ? 25.737 1.871 1.361 1.00 98.38 159 LYS A CA 1
ATOM 1269 C C . LYS A 1 159 ? 25.284 3.263 0.919 1.00 98.38 159 LYS A C 1
ATOM 1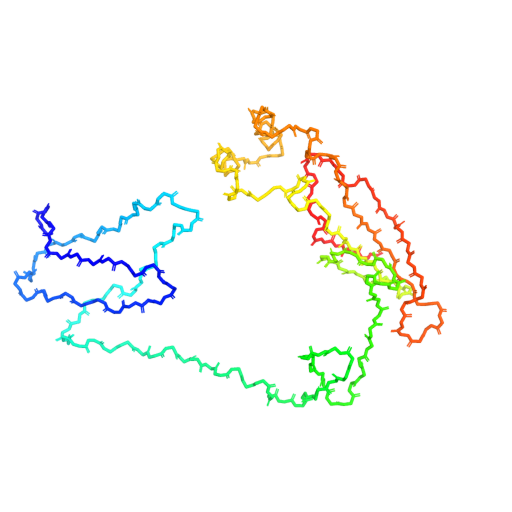271 O O . LYS A 1 159 ? 26.115 4.095 0.563 1.00 98.38 159 LYS A O 1
ATOM 1276 N N . TRP A 1 160 ? 23.977 3.519 0.931 1.00 97.75 160 TRP A N 1
ATOM 1277 C CA . TRP A 1 160 ? 23.387 4.761 0.430 1.00 97.75 160 TRP A CA 1
ATOM 1278 C C . TRP A 1 160 ? 22.941 5.741 1.523 1.00 97.75 160 TRP A C 1
ATOM 1280 O O . TRP A 1 160 ? 22.280 6.737 1.211 1.00 97.75 160 TRP A O 1
ATOM 1290 N N . GLN A 1 161 ? 23.350 5.527 2.777 1.00 97.50 161 GLN A N 1
ATOM 1291 C CA . GLN A 1 161 ? 22.929 6.345 3.921 1.00 97.50 161 GLN A CA 1
ATOM 1292 C C . GLN A 1 161 ? 23.291 7.837 3.800 1.00 97.50 161 GLN A C 1
ATOM 1294 O O . GLN A 1 161 ? 22.605 8.689 4.359 1.00 97.50 161 GLN A O 1
ATOM 1299 N N . GLU A 1 162 ? 24.324 8.183 3.023 1.00 97.88 162 GLU A N 1
ATOM 1300 C CA . GLU A 1 162 ? 24.682 9.582 2.739 1.00 97.88 162 GLU A CA 1
ATOM 1301 C C . GLU A 1 162 ? 23.643 10.302 1.860 1.00 97.88 162 GLU A C 1
ATOM 1303 O O . GLU A 1 162 ? 23.523 11.526 1.914 1.00 97.88 162 GLU A O 1
ATOM 1308 N N . LYS A 1 163 ? 22.888 9.560 1.038 1.00 96.81 163 LYS A N 1
ATOM 1309 C CA . LYS A 1 163 ? 21.817 10.102 0.185 1.00 96.81 163 LYS A CA 1
ATOM 1310 C C . LYS A 1 163 ? 20.452 10.019 0.852 1.00 96.81 163 LYS A C 1
ATOM 1312 O O . LYS A 1 163 ? 19.634 10.921 0.669 1.00 96.81 163 LYS A O 1
ATOM 1317 N N . LEU A 1 164 ? 20.208 8.947 1.601 1.00 96.12 164 LEU A N 1
ATOM 1318 C CA . LEU A 1 164 ? 18.999 8.768 2.386 1.00 96.12 164 LEU A CA 1
ATOM 1319 C C . LEU A 1 164 ? 19.360 8.201 3.765 1.00 96.12 164 LEU A C 1
ATOM 1321 O O . LEU A 1 164 ? 19.590 6.998 3.875 1.00 96.12 164 LEU A O 1
ATOM 1325 N N . PRO A 1 165 ? 19.406 9.047 4.810 1.00 96.81 165 PRO A N 1
ATOM 1326 C CA . PRO A 1 165 ? 19.790 8.613 6.147 1.00 96.81 165 PRO A CA 1
ATOM 1327 C C . PRO A 1 165 ? 18.901 7.488 6.675 1.00 96.81 165 PRO A C 1
ATOM 1329 O O . PRO A 1 165 ? 17.676 7.564 6.560 1.00 96.81 165 PRO A O 1
ATOM 1332 N N . LEU A 1 166 ? 19.514 6.493 7.320 1.00 96.56 166 LEU A N 1
ATOM 1333 C CA . LEU A 1 166 ? 18.801 5.356 7.916 1.00 96.56 166 LEU A CA 1
ATOM 1334 C C . LEU A 1 166 ? 17.745 5.800 8.937 1.00 96.56 166 LEU A C 1
ATOM 1336 O O . LEU A 1 166 ? 16.654 5.247 8.962 1.00 96.56 166 LEU A O 1
ATOM 1340 N N . GLU A 1 167 ? 18.023 6.852 9.713 1.00 96.31 167 GLU A N 1
ATOM 1341 C CA . GLU A 1 167 ? 17.071 7.436 10.672 1.00 96.31 167 GLU A CA 1
ATOM 1342 C C . GLU A 1 167 ? 15.758 7.875 10.003 1.00 96.31 167 GLU A C 1
ATOM 1344 O O . GLU A 1 167 ? 14.670 7.693 10.550 1.00 96.31 167 GLU A O 1
ATOM 1349 N N . LYS A 1 168 ? 15.831 8.404 8.774 1.00 95.88 168 LYS A N 1
ATOM 1350 C CA . LYS A 1 168 ? 14.634 8.811 8.031 1.00 95.88 168 LYS A CA 1
ATOM 1351 C C . LYS A 1 168 ? 13.774 7.604 7.644 1.00 95.88 168 LYS A C 1
ATOM 1353 O O . LYS A 1 168 ? 12.561 7.753 7.513 1.00 95.88 168 LYS A O 1
ATOM 1358 N N . LEU A 1 169 ? 14.378 6.424 7.488 1.00 96.69 169 LEU A N 1
ATOM 1359 C CA . LEU A 1 169 ? 13.666 5.194 7.136 1.00 96.69 169 LEU A CA 1
ATOM 1360 C C . LEU A 1 169 ? 12.864 4.610 8.313 1.00 96.69 169 LEU A C 1
ATOM 1362 O O . LEU A 1 169 ? 11.920 3.847 8.100 1.00 96.69 169 LEU A O 1
ATOM 1366 N N . THR A 1 170 ? 13.206 5.011 9.539 1.00 96.81 170 THR A N 1
ATOM 1367 C CA . THR A 1 170 ? 12.634 4.484 10.788 1.00 96.81 170 THR A CA 1
ATOM 1368 C C . THR A 1 170 ? 11.889 5.537 11.618 1.00 96.81 170 THR A C 1
ATOM 1370 O O . THR A 1 170 ? 11.464 5.276 12.736 1.00 96.81 170 THR A O 1
ATOM 1373 N N . THR A 1 171 ? 11.703 6.754 11.090 1.00 96.69 171 THR A N 1
ATOM 1374 C CA . THR A 1 171 ? 11.038 7.856 11.817 1.00 96.69 171 THR A CA 1
ATOM 1375 C C . THR A 1 171 ? 9.523 7.657 11.954 1.00 96.69 171 THR A C 1
ATOM 1377 O O . THR A 1 171 ? 8.915 8.106 12.927 1.00 96.69 171 THR A O 1
ATOM 1380 N N . VAL A 1 172 ? 8.890 7.040 10.953 1.00 97.25 172 VAL A N 1
ATOM 1381 C CA . VAL A 1 172 ? 7.436 6.849 10.890 1.00 97.25 172 VAL A CA 1
ATOM 1382 C C . VAL A 1 172 ? 7.116 5.374 11.066 1.00 97.25 172 VAL A C 1
ATOM 1384 O O . VAL A 1 172 ? 7.818 4.519 10.533 1.00 97.25 172 VAL A O 1
ATOM 1387 N N . SER A 1 173 ? 6.030 5.097 11.782 1.00 97.56 173 SER A N 1
ATOM 1388 C CA . SER A 1 173 ? 5.559 3.753 12.099 1.00 97.56 173 SER A CA 1
ATOM 1389 C C . SER A 1 173 ? 4.222 3.462 11.433 1.00 97.56 173 SER A C 1
ATOM 1391 O O . SER A 1 173 ? 3.359 4.347 11.390 1.00 97.56 173 SER A O 1
ATOM 1393 N N . GLU A 1 174 ? 4.038 2.229 10.953 1.00 97.88 174 GLU A N 1
ATOM 1394 C CA . GLU A 1 174 ? 2.698 1.754 10.598 1.00 97.88 174 GLU A CA 1
ATOM 1395 C C . GLU A 1 174 ? 1.832 1.558 11.840 1.00 97.88 174 GLU A C 1
ATOM 1397 O O . GLU A 1 174 ? 2.320 1.453 12.970 1.00 97.88 174 GLU A O 1
ATOM 1402 N N . LYS A 1 175 ? 0.515 1.543 11.633 1.00 97.69 175 LYS A N 1
ATOM 1403 C CA . LYS A 1 175 ? -0.458 1.428 12.719 1.00 97.69 175 LYS A CA 1
ATOM 1404 C C . LYS A 1 175 ? -1.513 0.406 12.363 1.00 97.69 175 LYS A C 1
ATOM 1406 O O . LYS A 1 175 ? -2.067 0.425 11.266 1.00 97.69 175 LYS A O 1
ATOM 1411 N N . ILE A 1 176 ? -1.828 -0.446 13.327 1.00 97.88 1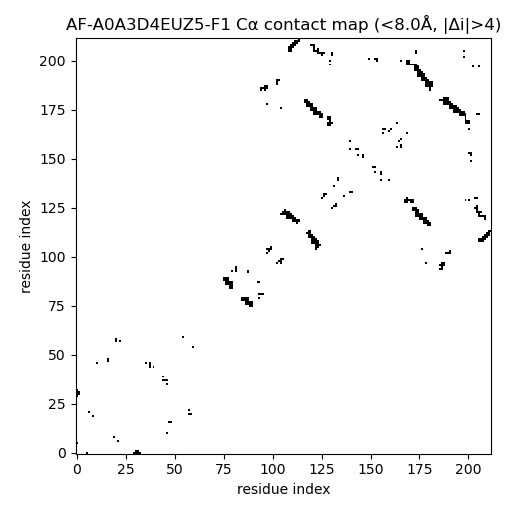76 ILE A N 1
ATOM 1412 C CA . ILE A 1 176 ? -3.019 -1.277 13.290 1.00 97.88 176 ILE A CA 1
ATOM 1413 C C . ILE A 1 176 ? -4.073 -0.596 14.149 1.00 97.88 176 ILE A C 1
ATOM 1415 O O . ILE A 1 176 ? -3.895 -0.435 15.356 1.00 97.88 176 ILE A O 1
ATOM 1419 N N . ARG A 1 177 ? -5.174 -0.195 13.525 1.00 98.12 177 ARG A N 1
ATOM 1420 C CA . ARG A 1 177 ? -6.351 0.357 14.196 1.00 98.12 177 ARG A CA 1
ATOM 1421 C C . ARG A 1 177 ? -7.408 -0.726 14.336 1.00 98.12 177 ARG A C 1
ATOM 1423 O O . ARG A 1 177 ? -7.585 -1.520 13.422 1.00 98.12 177 ARG A O 1
ATOM 1430 N N . VAL A 1 178 ? -8.146 -0.729 15.436 1.00 98.19 178 VAL A N 1
ATOM 1431 C CA . VAL A 1 178 ? -9.380 -1.505 15.576 1.00 98.19 178 VAL A CA 1
ATOM 1432 C C . VAL A 1 178 ? -10.570 -0.554 15.641 1.00 98.19 178 VAL A C 1
ATOM 1434 O O . VAL A 1 178 ? -10.534 0.462 16.333 1.00 98.19 178 VAL A O 1
ATOM 1437 N N . LEU A 1 179 ? -11.604 -0.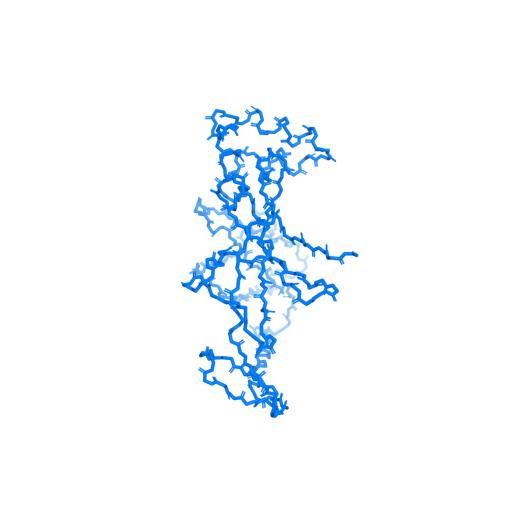873 14.871 1.00 98.50 179 LEU A N 1
ATOM 1438 C CA . LEU A 1 179 ? -12.889 -0.194 14.835 1.00 98.50 179 LEU A CA 1
ATOM 1439 C C . LEU A 1 179 ? -13.951 -1.131 15.403 1.00 98.50 179 LEU A C 1
ATOM 1441 O O . LEU A 1 179 ? -13.985 -2.317 15.056 1.00 98.50 179 LEU A O 1
ATOM 1445 N N . ILE A 1 180 ? -14.805 -0.599 16.270 1.00 98.31 180 ILE A N 1
ATOM 1446 C CA . ILE A 1 180 ? -15.808 -1.380 16.994 1.00 98.31 180 ILE A CA 1
ATOM 1447 C C . ILE A 1 180 ? -17.158 -0.679 16.861 1.00 98.31 180 ILE A C 1
ATOM 1449 O O . ILE A 1 180 ? -17.261 0.528 17.072 1.00 98.31 180 ILE A O 1
ATOM 1453 N N . ASP A 1 181 ? -18.162 -1.462 16.489 1.00 97.75 181 ASP A N 1
ATOM 1454 C CA . ASP A 1 181 ? -19.582 -1.128 16.548 1.00 97.75 181 ASP A CA 1
ATOM 1455 C C . ASP A 1 181 ? -20.133 -1.766 17.833 1.00 97.75 181 ASP A C 1
ATOM 1457 O O . ASP A 1 181 ? -20.203 -2.994 17.944 1.00 97.75 181 ASP A O 1
ATOM 1461 N N . THR A 1 182 ? -20.395 -0.951 18.856 1.00 97.50 182 THR A N 1
ATOM 1462 C CA . THR A 1 182 ? -20.789 -1.430 20.190 1.00 97.50 182 THR A CA 1
ATOM 1463 C C . THR A 1 182 ? -22.297 -1.584 20.350 1.00 97.50 182 THR A C 1
ATOM 1465 O O . THR A 1 182 ? -22.730 -2.330 21.233 1.00 97.50 182 THR A O 1
ATOM 1468 N N . ASP A 1 183 ? -23.094 -0.934 19.499 1.00 96.75 183 ASP A N 1
ATOM 1469 C CA . ASP A 1 183 ? -24.558 -0.993 19.526 1.00 96.75 183 ASP A CA 1
ATOM 1470 C C . ASP A 1 183 ? -25.167 -1.855 18.403 1.00 96.75 183 ASP A C 1
ATOM 1472 O O . ASP A 1 183 ? -26.376 -2.106 18.398 1.00 96.75 183 ASP A O 1
ATOM 1476 N N . SER A 1 184 ? -24.317 -2.424 17.543 1.00 94.50 184 SER A N 1
ATOM 1477 C CA . SER A 1 184 ? -24.670 -3.301 16.422 1.00 94.50 184 SER A CA 1
ATOM 1478 C C . SER A 1 184 ? -25.557 -2.624 15.376 1.00 94.50 184 SER A C 1
ATOM 1480 O O . SER A 1 184 ? -26.360 -3.296 14.714 1.00 94.50 184 SER A O 1
ATOM 1482 N N . ASP A 1 185 ? -25.443 -1.304 15.214 1.00 95.25 185 ASP A N 1
ATOM 1483 C CA . ASP A 1 185 ? -26.201 -0.569 14.206 1.00 95.25 185 ASP A CA 1
ATOM 1484 C C . ASP A 1 185 ? -25.579 -0.663 12.798 1.00 95.25 185 ASP A C 1
ATOM 1486 O O . ASP A 1 185 ? -26.211 -0.270 11.811 1.00 95.25 185 ASP A O 1
ATOM 1490 N N . GLY A 1 186 ? -24.390 -1.249 12.657 1.00 93.06 186 GLY A N 1
ATOM 1491 C CA . GLY A 1 186 ? -23.642 -1.363 11.408 1.00 93.06 186 GLY A CA 1
ATOM 1492 C C . GLY A 1 186 ? -22.757 -0.152 11.101 1.00 93.06 186 GLY A C 1
ATOM 1493 O O . GLY A 1 186 ? -22.377 0.034 9.938 1.00 93.06 186 GLY A O 1
ATOM 1494 N N . VAL A 1 187 ? -22.452 0.676 12.099 1.00 96.19 187 VAL A N 1
ATOM 1495 C CA . VAL A 1 187 ? -21.524 1.809 12.055 1.00 96.19 187 VAL A CA 1
ATOM 1496 C C . VAL A 1 187 ? -20.596 1.707 13.263 1.00 96.19 187 VAL A C 1
ATOM 1498 O O . VAL A 1 187 ? -21.035 1.499 14.383 1.00 96.19 187 VAL A O 1
ATOM 1501 N N . ALA A 1 188 ? -19.286 1.850 13.057 1.00 97.94 188 ALA A N 1
ATOM 1502 C CA . ALA A 1 188 ? -18.379 1.893 14.195 1.00 97.94 188 ALA A CA 1
ATOM 1503 C C . ALA A 1 188 ? -18.604 3.178 15.004 1.00 97.94 188 ALA A C 1
ATOM 1505 O O . ALA A 1 188 ? -18.747 4.269 14.444 1.00 97.94 188 ALA A O 1
ATOM 1506 N N . ASP A 1 189 ? -18.541 3.055 16.323 1.00 97.44 189 ASP A N 1
ATOM 1507 C CA . ASP A 1 189 ? -18.603 4.171 17.273 1.00 97.44 189 ASP A CA 1
ATOM 1508 C C . ASP A 1 189 ? -17.281 4.351 18.036 1.00 97.44 189 ASP A C 1
ATOM 1510 O O . ASP A 1 189 ? -17.004 5.425 18.574 1.00 97.44 189 ASP A O 1
ATOM 1514 N N . THR A 1 190 ? -16.423 3.327 18.013 1.00 98.00 190 THR A N 1
ATOM 1515 C CA . THR A 1 190 ? -15.164 3.283 18.755 1.00 98.00 190 THR A CA 1
ATOM 1516 C C . THR A 1 190 ? -13.990 3.010 17.815 1.00 98.00 190 THR A C 1
ATOM 1518 O O . THR A 1 190 ? -14.089 2.244 16.853 1.00 98.00 190 THR A O 1
ATOM 1521 N N . SER A 1 191 ? -12.855 3.655 18.096 1.00 98.12 191 SER A N 1
ATOM 1522 C CA . SER A 1 191 ? -11.615 3.562 17.323 1.00 98.12 191 SER A CA 1
ATOM 1523 C C . SER A 1 191 ? -10.405 3.608 18.246 1.00 98.12 191 SER A C 1
ATOM 1525 O O . SER A 1 191 ? -10.229 4.564 19.001 1.00 98.12 191 SER A O 1
ATOM 1527 N N . GLU A 1 192 ? -9.551 2.591 18.163 1.00 97.88 192 GLU A N 1
ATOM 1528 C CA . GLU A 1 192 ? -8.365 2.447 19.011 1.00 97.88 192 GLU A CA 1
ATOM 1529 C C . GLU A 1 192 ? -7.149 2.018 18.185 1.00 97.88 192 GLU A C 1
ATOM 1531 O O . GLU A 1 192 ? -7.281 1.338 17.166 1.00 97.88 192 GLU A O 1
ATOM 1536 N N . ILE A 1 193 ? -5.945 2.391 18.626 1.00 97.94 193 ILE A N 1
ATOM 1537 C CA . ILE A 1 193 ? -4.707 1.826 18.075 1.00 97.94 193 ILE A CA 1
ATOM 1538 C C . ILE A 1 193 ? -4.462 0.491 18.769 1.00 97.94 193 ILE A C 1
ATOM 1540 O O . ILE A 1 193 ? -4.156 0.447 19.957 1.00 97.94 193 ILE A O 1
ATOM 1544 N N . PHE A 1 194 ? -4.618 -0.594 18.018 1.00 97.19 194 PHE A N 1
ATOM 1545 C CA . PHE A 1 194 ? -4.384 -1.951 18.492 1.00 97.19 194 PHE A CA 1
ATOM 1546 C C . PHE A 1 194 ? -2.890 -2.276 18.575 1.00 97.19 194 PHE A C 1
ATOM 1548 O O . PHE A 1 194 ? -2.447 -2.908 19.531 1.00 97.19 194 PHE A O 1
ATOM 1555 N N . ALA A 1 195 ? -2.116 -1.845 17.577 1.00 97.12 195 ALA A N 1
ATOM 1556 C CA . ALA A 1 195 ? -0.668 -2.008 17.551 1.00 97.12 195 ALA A CA 1
ATOM 1557 C C . ALA A 1 195 ? 0.002 -0.876 16.761 1.00 97.12 195 ALA A C 1
ATOM 1559 O O . ALA A 1 195 ? -0.566 -0.326 15.819 1.00 97.12 195 ALA A O 1
ATOM 1560 N N . GLU A 1 196 ? 1.231 -0.560 17.139 1.00 96.69 196 GLU A N 1
ATOM 1561 C CA . GLU A 1 196 ? 2.127 0.395 16.484 1.00 96.69 196 GLU A CA 1
ATOM 1562 C C . GLU A 1 196 ? 3.572 -0.111 16.638 1.00 96.69 196 GLU A C 1
ATOM 1564 O O . GLU A 1 196 ? 3.770 -1.228 17.116 1.00 96.69 196 GLU A O 1
ATOM 1569 N N . LYS A 1 197 ? 4.571 0.701 16.265 1.00 96.81 197 LYS A N 1
ATOM 1570 C CA . LYS A 1 197 ? 6.006 0.338 16.268 1.00 96.81 197 LYS A CA 1
ATOM 1571 C C . LYS A 1 197 ? 6.394 -0.682 15.197 1.00 96.81 197 LYS A C 1
ATOM 1573 O O . LYS A 1 197 ? 7.278 -1.501 15.391 1.00 96.81 197 LYS A O 1
ATOM 1578 N N . PHE A 1 198 ? 5.743 -0.569 14.043 1.00 97.31 198 PHE A N 1
ATOM 1579 C CA . PHE A 1 198 ? 6.181 -1.155 12.777 1.00 97.31 198 PHE A CA 1
ATOM 1580 C C . PHE A 1 198 ? 7.017 -0.120 12.005 1.00 97.31 198 PHE A C 1
ATOM 1582 O O . PHE A 1 198 ? 6.566 0.447 11.003 1.00 97.31 198 PHE A O 1
ATOM 1589 N N . ASP A 1 199 ? 8.153 0.265 12.579 1.00 97.50 199 ASP A N 1
ATOM 1590 C CA . ASP A 1 199 ? 9.075 1.292 12.082 1.00 97.50 199 ASP A CA 1
ATOM 1591 C C . ASP A 1 199 ? 10.496 0.765 11.823 1.00 97.50 199 ASP A C 1
ATOM 1593 O O . ASP A 1 199 ? 11.398 1.560 11.553 1.00 97.50 199 ASP A O 1
ATOM 1597 N N . ASP A 1 200 ? 10.708 -0.555 11.818 1.00 97.00 200 ASP A N 1
ATOM 1598 C CA . ASP A 1 200 ? 12.028 -1.115 11.538 1.00 97.00 200 ASP A CA 1
ATOM 1599 C C . ASP A 1 200 ? 12.449 -0.872 10.080 1.00 97.00 200 ASP A C 1
ATOM 1601 O O . ASP A 1 200 ? 11.635 -0.726 9.161 1.00 97.00 200 ASP A O 1
ATOM 1605 N N . LEU A 1 201 ? 13.764 -0.863 9.840 1.00 96.31 201 LEU A N 1
ATOM 1606 C CA . LEU A 1 201 ? 14.350 -0.591 8.521 1.00 96.31 201 LEU A CA 1
ATOM 1607 C C . LEU A 1 201 ? 13.768 -1.486 7.413 1.00 96.31 201 LEU A C 1
ATOM 1609 O O . LEU A 1 201 ? 13.608 -1.045 6.277 1.00 96.31 201 LEU A O 1
ATOM 1613 N N . LEU A 1 202 ? 13.462 -2.742 7.745 1.00 95.56 202 LEU A N 1
ATOM 1614 C CA . LEU A 1 202 ? 12.935 -3.727 6.802 1.00 95.56 202 LEU A CA 1
ATOM 1615 C C . LEU A 1 202 ? 11.411 -3.865 6.830 1.00 95.56 202 LEU A C 1
ATOM 1617 O O . LEU A 1 202 ? 10.864 -4.565 5.970 1.00 95.56 202 LEU A O 1
ATOM 1621 N N . ASP A 1 203 ? 10.728 -3.205 7.767 1.00 96.19 203 ASP A N 1
ATOM 1622 C CA . ASP A 1 203 ? 9.272 -3.236 7.824 1.00 96.19 203 ASP A CA 1
ATOM 1623 C C . ASP A 1 203 ? 8.683 -2.651 6.535 1.00 96.19 203 ASP A C 1
ATOM 1625 O O . ASP A 1 203 ? 9.182 -1.673 5.972 1.00 96.19 203 ASP A O 1
ATOM 1629 N N . GLY A 1 204 ? 7.606 -3.266 6.051 1.00 93.69 204 GLY A N 1
ATOM 1630 C CA . GLY A 1 204 ? 6.890 -2.817 4.861 1.00 93.69 204 GLY A CA 1
ATOM 1631 C C . GLY A 1 204 ? 5.781 -1.814 5.176 1.00 93.69 204 GLY A C 1
ATOM 1632 O O . GLY A 1 204 ? 5.713 -1.236 6.255 1.00 93.69 204 GLY A O 1
ATOM 1633 N N . THR A 1 205 ? 4.856 -1.657 4.231 1.00 94.81 205 THR A N 1
ATOM 1634 C CA . THR A 1 205 ? 3.697 -0.755 4.344 1.00 94.81 205 THR A CA 1
ATOM 1635 C C . THR A 1 205 ? 2.518 -1.336 5.134 1.00 94.81 205 THR A C 1
ATOM 1637 O O . THR A 1 205 ? 1.398 -0.847 5.003 1.00 94.81 205 THR A O 1
ATOM 1640 N N . ALA A 1 206 ? 2.726 -2.426 5.883 1.00 92.56 206 ALA A N 1
ATOM 1641 C CA . ALA A 1 206 ? 1.660 -3.194 6.537 1.00 92.56 206 ALA A CA 1
ATOM 1642 C C . ALA A 1 206 ? 0.502 -3.575 5.579 1.00 92.56 206 ALA A C 1
ATOM 1644 O O . ALA A 1 206 ? -0.674 -3.501 5.918 1.00 92.56 206 ALA A O 1
ATOM 1645 N N . ALA A 1 207 ? 0.822 -4.010 4.354 1.00 93.75 207 ALA A N 1
ATOM 1646 C CA . ALA A 1 207 ? -0.158 -4.282 3.292 1.00 93.75 207 ALA A CA 1
ATOM 1647 C C . ALA A 1 207 ? -0.973 -5.588 3.457 1.00 93.75 207 ALA A C 1
ATOM 1649 O O . ALA A 1 207 ? -1.482 -6.136 2.479 1.00 93.75 207 ALA A O 1
ATOM 1650 N N . GLY A 1 208 ? -1.094 -6.109 4.677 1.00 94.94 208 GLY A N 1
ATOM 1651 C CA . GLY A 1 208 ? -1.850 -7.321 4.969 1.00 94.94 208 GLY A CA 1
ATOM 1652 C C . GLY A 1 208 ? -2.118 -7.472 6.462 1.00 94.94 208 GLY A C 1
ATOM 1653 O O . GLY A 1 208 ? -1.254 -7.184 7.285 1.00 94.94 208 GLY A O 1
ATOM 1654 N N . ILE A 1 209 ? -3.318 -7.937 6.802 1.00 96.19 209 ILE A N 1
ATOM 1655 C CA . ILE A 1 209 ? -3.734 -8.249 8.170 1.00 96.19 209 ILE A CA 1
ATOM 1656 C C . ILE A 1 209 ? -4.730 -9.411 8.137 1.00 96.19 209 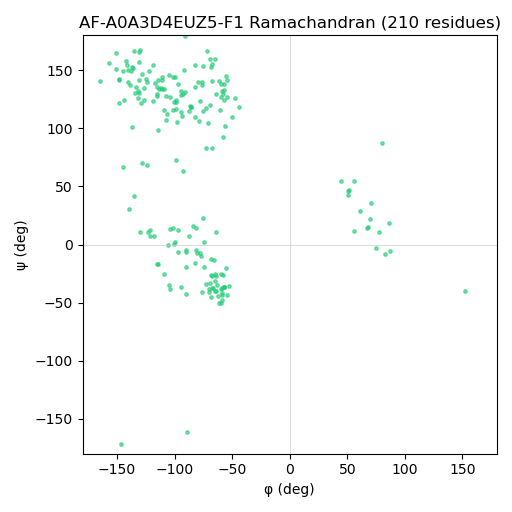ILE A C 1
ATOM 1658 O O . ILE A 1 209 ? -5.538 -9.504 7.215 1.00 96.19 209 ILE A O 1
ATOM 1662 N N . MET A 1 210 ? -4.652 -10.309 9.118 1.00 94.69 210 MET A N 1
ATOM 1663 C CA . MET A 1 210 ? -5.554 -11.453 9.262 1.00 94.69 210 MET A CA 1
ATOM 1664 C C . MET A 1 210 ? -5.930 -11.628 10.731 1.00 94.69 210 MET A C 1
ATOM 1666 O O 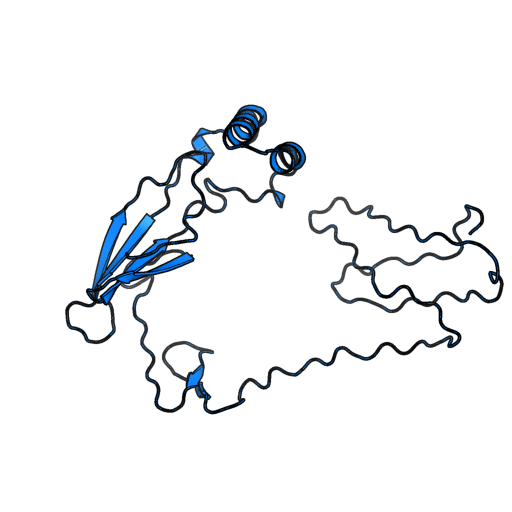. MET A 1 210 ? -5.071 -11.528 11.606 1.00 94.69 210 MET A O 1
ATOM 1670 N N . ALA A 1 211 ? -7.211 -11.889 10.980 1.00 90.19 211 ALA A N 1
ATOM 1671 C CA . ALA A 1 211 ? -7.698 -12.404 12.251 1.00 90.19 211 ALA A CA 1
ATOM 1672 C C . ALA A 1 211 ? -7.734 -13.936 12.146 1.00 90.19 211 ALA A C 1
ATOM 1674 O O . ALA A 1 211 ? -8.236 -14.462 11.149 1.00 90.19 211 ALA A O 1
ATOM 1675 N N . PHE A 1 212 ? -7.154 -14.630 13.126 1.00 79.25 212 PHE A N 1
ATOM 1676 C CA . PHE A 1 212 ? -7.080 -16.094 13.184 1.00 79.25 212 PHE A CA 1
ATOM 1677 C C . PHE A 1 212 ? -7.845 -16.622 14.391 1.00 79.25 212 PHE A C 1
ATOM 1679 O O . PHE A 1 212 ? -7.754 -15.966 15.454 1.00 79.25 212 PHE A O 1
#

Foldseek 3Di:
DVPDDPDDDDDPPDPDDDDDFDDCPVPPPHDDDDDDDFPDPDLDTDDDDDDPDDDPDRDDDDDDPPPPVPPVDDDAWDDDPQDPPDIDGHPDDDHDQDDCVQAVDAQFQEWEAAPQRKIKTWHFDCDVQQADDCSVVVVLVVQVVPDPDPVSVVVSCVVCCVVPNLCSNQVDKIFIKIFDDPPPPSHTNHIDTPDIRQRDNPRDRCNDDYHD

Secondary structure (DSSP, 8-state):
-TTS--------SSS---------GGGTT------------SS------------SSSSPPPPPP------S--SSEEE-TTSTT-EEETT--------HHHH---SEEEEEE-TTSPEEEEE---BTTTB--GGG-GGGHHHHHH--SHHHHHHHHHHTTTTS-HHHHSSS-EEEEEEE-SS-SSS--EEEEEEEEE-STT----------

Nearest PDB structures (foldseek):
  1r9p-assembly1_A  TM=3.598E-01  e=7.621E+00  Haemophilus influenzae

Radius of gyration: 26.83 Å; Cα contacts (8 Å, |Δi|>4): 254;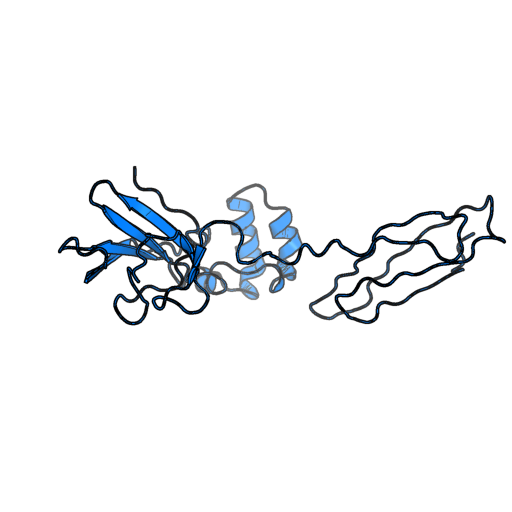 chains: 1; bounding box: 58×29×73 Å